Protein AF-A0A0I9SMN4-F1 (afdb_monomer_lite)

Radius of gyration: 28.36 Å; chains: 1; bounding box: 70×62×71 Å

Sequence (296 aa):
MDKAYEAGKHDQWIRFSFYNGQMDLPLARHMIIAQHLFGGADDFEAALQKELILRHAAGAKLRLKLERPKVGRKAQHRQKIATILAVRANVDLEYLWDNAYQATRWLAEHDNAWLMGKLSTPKRLPEVVEEVSDLRDSAYAAILLSGAENLYRISKGQKRVNLNNLQKLLPVRLPRCPKLRKRRFPLASQQAELLMESVWHFRLRRLIFALANMKRLNLPMNTGSLGMVSSVPNTVFQALVSFFEWDLEDFARNGVDAETLLKSTGLPRNWQGPPGFNQVLGGTAYYRNKSVAEST

Secondary structure (DSSP, 8-state):
--HHHHTT-TTTTTPPEEETTEEE--HHHHHHHHHHHHSSHHHHHHHHHHHHHHHHHHHTTS----------HHHHHHHHHHHHHHH-S---HHHHHHHHHHHHHHHHHH-HHHHHHHHSSPP--------PPPTTHHHHHHHHHHHHHHHHS--TT-----HHHHTTTSSSPPPSSHHHHHHH-HHHHHHHHHTPPPHHHHHHHHHHHHHHHHTTTT--SSHHHHHHHH---HHHHHHHHHHTT--HHHHHHH---HHHHHHHT---TT---STT-----SS-------------

pLDDT: mean 77.64, std 18.03, range [29.84, 97.0]

Foldseek 3Di:
DDPCVVVVVPVCQPDFDADP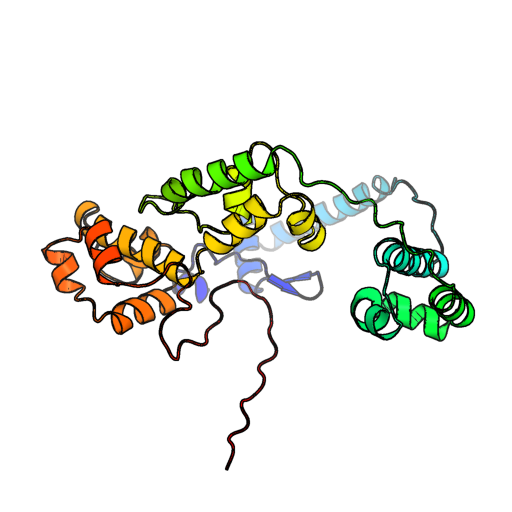NDTDDPPVVVVVVLCVVQVDDVSSVVVVVVVVVVCVVVVVVPPPPPDDDCPDPLNVLVVVVVVVVVVDVDDDLVNCCVPVVVSSVVCVVPPVVVVVVSRPPDDDDPPPPLLDADPCLVVLLVLLVVVLVVLLDLDQPRDFLALVVSQVSDPHGADPDLVNRCRRRVNNSVSSVQSGFEPLLSLVSLLLSLLQCCLVVVHDLDLVSSCVRSVRDSVSVVQVCVQVVDDSVCSNVPNDDSVVVSVVVVDDRHDHGDPPPPDPPDDPPDDDDPPDPPDD

Structure (mmCIF, N/CA/C/O backbone):
data_AF-A0A0I9SMN4-F1
#
_entry.id   AF-A0A0I9SMN4-F1
#
loop_
_atom_site.group_PDB
_atom_site.id
_atom_site.type_symbol
_atom_site.label_atom_id
_atom_site.label_alt_id
_atom_site.label_comp_id
_atom_site.label_asym_id
_atom_site.label_entity_id
_atom_site.label_seq_id
_atom_site.pdbx_PDB_ins_code
_atom_site.Cartn_x
_atom_site.Cartn_y
_atom_site.Cartn_z
_atom_site.occupancy
_atom_site.B_iso_or_equiv
_atom_site.auth_seq_id
_atom_site.auth_comp_id
_atom_site.auth_asym_id
_atom_site.auth_atom_id
_atom_site.pdbx_PDB_model_num
ATOM 1 N N . MET A 1 1 ? 4.269 33.904 21.402 1.00 53.88 1 MET A N 1
ATOM 2 C CA . MET A 1 1 ? 5.101 32.726 21.082 1.00 53.88 1 MET A CA 1
ATOM 3 C C . MET A 1 1 ? 4.649 32.164 19.723 1.00 53.88 1 MET A C 1
ATOM 5 O O . MET A 1 1 ? 3.658 32.650 19.185 1.00 53.88 1 MET A O 1
ATOM 9 N N . ASP A 1 2 ? 5.405 31.263 19.076 1.00 61.78 2 ASP A N 1
ATOM 10 C CA . ASP A 1 2 ? 5.022 30.715 17.756 1.00 61.78 2 ASP A CA 1
ATOM 11 C C . ASP A 1 2 ? 3.808 29.779 17.898 1.00 61.78 2 ASP A C 1
ATOM 13 O O . ASP A 1 2 ? 3.864 28.778 18.610 1.00 61.78 2 ASP A O 1
ATOM 17 N N . LYS A 1 3 ? 2.716 30.089 17.187 1.00 62.66 3 LYS A N 1
ATOM 18 C CA . LYS A 1 3 ? 1.429 29.373 17.291 1.00 62.66 3 LYS A CA 1
ATOM 19 C C . LYS A 1 3 ? 1.513 27.879 16.952 1.00 62.66 3 LYS A C 1
ATOM 21 O O . LYS A 1 3 ? 0.660 27.109 17.382 1.00 62.66 3 LYS A O 1
ATOM 26 N N . ALA A 1 4 ? 2.493 27.448 16.152 1.00 60.50 4 ALA A N 1
ATOM 27 C CA . ALA A 1 4 ? 2.661 26.029 15.832 1.00 60.50 4 ALA A CA 1
ATOM 28 C C . ALA A 1 4 ? 3.399 25.277 16.947 1.00 60.50 4 ALA A C 1
ATOM 30 O O . ALA A 1 4 ? 3.105 24.103 17.168 1.00 60.50 4 ALA A O 1
ATOM 31 N N . TYR A 1 5 ? 4.302 25.960 17.656 1.00 60.62 5 TYR A N 1
ATOM 32 C CA . TYR A 1 5 ? 4.921 25.443 18.874 1.00 60.62 5 TYR A CA 1
ATOM 33 C C . TYR A 1 5 ? 3.892 25.313 20.003 1.00 60.62 5 TYR A C 1
ATOM 35 O O . TYR A 1 5 ? 3.757 24.244 20.586 1.00 60.62 5 TYR A O 1
ATOM 43 N N . GLU A 1 6 ? 3.080 26.351 20.233 1.00 64.25 6 GLU A N 1
ATOM 44 C CA . GLU A 1 6 ? 1.984 26.327 21.220 1.00 64.25 6 GLU A CA 1
ATOM 45 C C . GLU A 1 6 ? 0.964 25.206 20.944 1.00 64.25 6 GLU A C 1
ATOM 47 O O . GLU A 1 6 ? 0.399 24.630 21.869 1.00 64.25 6 GLU A O 1
ATOM 52 N N . ALA A 1 7 ? 0.763 24.844 19.673 1.00 68.31 7 ALA A N 1
ATOM 53 C CA . ALA A 1 7 ? -0.128 23.761 19.255 1.00 68.31 7 ALA A CA 1
ATOM 54 C C . ALA A 1 7 ? 0.507 22.351 19.309 1.00 68.31 7 ALA A C 1
ATOM 56 O O . ALA A 1 7 ? -0.054 21.414 18.737 1.00 68.31 7 ALA A O 1
ATOM 57 N N . GLY A 1 8 ? 1.684 22.186 19.927 1.00 55.88 8 GLY A N 1
ATOM 58 C CA . GLY A 1 8 ? 2.327 20.884 20.144 1.00 55.88 8 GLY A CA 1
ATOM 59 C C . GLY A 1 8 ? 2.941 20.236 18.896 1.00 55.88 8 GLY A C 1
ATOM 60 O O . GLY A 1 8 ? 3.286 19.055 18.920 1.00 55.88 8 GLY A O 1
ATOM 61 N N . LYS A 1 9 ? 3.092 20.976 17.787 1.00 62.50 9 LYS A N 1
ATOM 62 C CA . LYS A 1 9 ? 3.627 20.463 16.506 1.00 62.50 9 LYS A CA 1
ATOM 63 C C . LYS A 1 9 ? 5.155 20.522 16.457 1.00 62.50 9 LYS A C 1
ATOM 65 O O . LYS A 1 9 ? 5.734 21.065 15.514 1.00 62.50 9 LYS A O 1
ATOM 70 N N . HIS A 1 10 ? 5.813 19.990 17.483 1.00 62.62 10 HIS A N 1
ATOM 71 C CA . HIS A 1 10 ? 7.261 20.121 17.679 1.00 62.62 10 HIS A CA 1
ATOM 72 C C . HIS A 1 10 ? 8.086 19.444 16.566 1.00 62.62 10 HIS A C 1
ATOM 74 O O . HIS A 1 10 ? 9.140 19.942 16.183 1.00 62.62 10 HIS A O 1
ATOM 80 N N . ASP A 1 11 ? 7.574 18.360 15.981 1.00 55.03 11 ASP A N 1
ATOM 81 C CA . ASP A 1 11 ? 8.198 17.580 14.902 1.00 55.03 11 ASP A CA 1
ATOM 82 C C . ASP A 1 11 ? 8.095 18.241 13.511 1.00 55.03 11 ASP A C 1
ATOM 84 O O . ASP A 1 11 ? 8.803 17.865 12.576 1.00 55.03 11 ASP A O 1
ATOM 88 N N . GLN A 1 12 ? 7.209 19.229 13.352 1.00 56.56 12 GLN A N 1
ATOM 89 C CA . GLN A 1 12 ? 6.973 19.950 12.091 1.00 56.56 12 GLN A CA 1
ATOM 90 C C . GLN A 1 12 ? 7.257 21.447 12.196 1.00 56.56 12 GLN A C 1
ATOM 92 O O . GLN A 1 12 ? 6.995 22.203 11.256 1.00 56.56 12 GLN A O 1
ATOM 97 N N . TRP A 1 13 ? 7.772 21.879 13.342 1.00 59.03 13 TRP A N 1
ATOM 98 C CA . TRP A 1 13 ? 7.960 23.283 13.659 1.00 59.03 13 TRP A CA 1
ATOM 99 C C . TRP A 1 13 ? 9.003 23.946 12.747 1.00 59.03 13 TRP A C 1
ATOM 101 O O . TRP A 1 13 ? 8.767 25.033 12.216 1.00 59.03 13 TRP A O 1
ATOM 111 N N . ILE A 1 14 ? 10.089 23.231 12.441 1.00 60.84 14 ILE A N 1
ATOM 112 C CA . ILE A 1 14 ? 11.137 23.646 11.497 1.00 60.84 14 ILE A CA 1
ATOM 113 C C . ILE A 1 14 ? 10.919 22.925 10.159 1.00 60.84 14 ILE A C 1
ATOM 115 O O . ILE A 1 14 ? 11.698 22.070 9.745 1.00 60.84 14 ILE A O 1
ATOM 119 N N . ARG A 1 15 ? 9.801 23.201 9.483 1.00 60.28 15 ARG A N 1
ATOM 120 C CA . ARG A 1 15 ? 9.619 22.768 8.089 1.00 60.28 15 ARG A CA 1
ATOM 121 C C . ARG A 1 15 ? 10.007 23.886 7.138 1.00 60.28 15 ARG A C 1
ATOM 123 O O . ARG A 1 15 ? 9.459 24.980 7.214 1.00 60.28 15 ARG A O 1
ATOM 130 N N . PHE A 1 16 ? 10.902 23.562 6.215 1.00 58.97 16 PHE A N 1
ATOM 131 C CA . PHE A 1 16 ? 11.235 24.399 5.073 1.00 58.97 16 PHE A CA 1
ATOM 132 C C . PHE A 1 16 ? 10.206 24.155 3.970 1.00 58.97 16 PHE A C 1
ATOM 134 O O . PHE A 1 16 ? 10.049 23.027 3.495 1.00 58.97 16 PHE A O 1
ATOM 141 N N . SER A 1 17 ? 9.476 25.196 3.588 1.00 59.84 17 SER A N 1
ATOM 142 C CA . SER A 1 17 ? 8.684 25.179 2.361 1.00 59.84 17 SER A CA 1
ATOM 143 C C . SER A 1 17 ? 9.537 25.687 1.201 1.00 59.84 17 SER A C 1
ATOM 145 O O . SER A 1 17 ? 10.519 26.389 1.407 1.00 59.84 17 SER A O 1
ATOM 147 N N . PHE A 1 18 ? 9.218 25.285 -0.026 1.00 55.34 18 PHE A N 1
ATOM 148 C CA . PHE A 1 18 ? 9.905 25.776 -1.219 1.00 55.34 18 PHE A CA 1
ATOM 149 C C . PHE A 1 18 ? 8.881 26.445 -2.126 1.00 55.34 18 PHE A C 1
ATOM 151 O O . PHE A 1 18 ? 7.937 25.792 -2.572 1.00 55.34 18 PHE A O 1
ATOM 158 N N . TYR A 1 19 ? 9.081 27.730 -2.411 1.00 52.03 19 TYR A N 1
ATOM 159 C CA . TYR A 1 19 ? 8.257 28.510 -3.328 1.00 52.03 19 TYR A CA 1
ATOM 160 C C . TYR A 1 19 ? 9.150 29.138 -4.401 1.00 52.03 19 TYR A C 1
ATOM 162 O O . TYR A 1 19 ? 10.165 29.752 -4.088 1.00 52.03 19 TYR A O 1
ATOM 170 N N . ASN A 1 20 ? 8.827 28.929 -5.683 1.00 49.66 20 ASN A N 1
ATOM 171 C CA . ASN A 1 20 ? 9.625 29.403 -6.827 1.00 49.66 20 ASN A CA 1
ATOM 172 C C . ASN A 1 20 ? 11.137 29.096 -6.742 1.00 49.66 20 ASN A C 1
ATOM 174 O O . ASN A 1 20 ? 11.974 29.874 -7.191 1.00 49.66 20 ASN A O 1
ATOM 178 N N . GLY A 1 21 ? 11.500 27.944 -6.170 1.00 56.03 21 GLY A N 1
ATOM 179 C CA . GLY A 1 21 ? 12.899 27.529 -6.017 1.00 56.03 21 GLY A CA 1
ATOM 180 C C . GLY A 1 21 ? 13.655 28.232 -4.884 1.00 56.03 21 GLY A C 1
ATOM 181 O O . GLY A 1 21 ? 14.835 27.946 -4.694 1.00 56.03 21 GLY A O 1
ATOM 182 N N . GLN A 1 22 ? 12.992 29.097 -4.115 1.00 47.06 22 GLN A N 1
ATOM 183 C CA . GLN A 1 22 ? 13.517 29.662 -2.879 1.00 47.06 22 GLN A CA 1
ATOM 184 C C . GLN A 1 22 ? 12.934 28.934 -1.670 1.00 47.06 22 GLN A C 1
ATOM 186 O O . GLN A 1 22 ? 11.778 28.508 -1.665 1.00 47.06 22 GLN A O 1
ATOM 191 N N . MET A 1 23 ? 13.782 28.746 -0.664 1.00 57.88 23 MET A N 1
ATOM 192 C CA . MET A 1 23 ? 13.405 28.155 0.610 1.00 57.88 23 MET A CA 1
ATOM 193 C C . MET A 1 23 ? 12.661 29.220 1.419 1.00 57.88 23 MET A C 1
ATOM 195 O O . MET A 1 23 ? 13.247 30.235 1.780 1.00 57.88 23 MET A O 1
ATOM 199 N N . ASP A 1 24 ? 11.377 28.992 1.661 1.00 58.69 24 ASP A N 1
ATOM 200 C CA . ASP A 1 24 ? 10.507 29.858 2.444 1.00 58.69 24 ASP A CA 1
ATOM 201 C C . ASP A 1 24 ? 10.280 29.239 3.830 1.00 58.69 24 ASP A C 1
ATOM 203 O O . ASP A 1 24 ? 9.884 28.072 3.966 1.00 58.69 24 ASP A O 1
ATOM 207 N N . LEU A 1 25 ? 10.565 30.018 4.868 1.00 66.69 25 LEU A N 1
ATOM 208 C CA . LEU A 1 25 ? 10.300 29.697 6.265 1.00 66.69 25 LEU A CA 1
ATOM 209 C C . LEU A 1 25 ? 9.746 30.978 6.918 1.00 66.69 25 LEU A C 1
ATOM 211 O O . LEU A 1 25 ? 10.280 32.063 6.675 1.00 66.69 25 LEU A O 1
ATOM 215 N N . PRO A 1 26 ? 8.703 30.895 7.768 1.00 69.75 26 PRO A N 1
ATOM 216 C CA . PRO A 1 26 ? 8.154 32.074 8.429 1.00 69.75 26 PRO A CA 1
ATOM 217 C C . PRO A 1 26 ? 9.243 32.880 9.152 1.00 69.75 26 PRO A C 1
ATOM 219 O O . PRO A 1 26 ? 10.026 32.315 9.917 1.00 69.75 26 PRO A O 1
ATOM 222 N N . LEU A 1 27 ? 9.286 34.199 8.928 1.00 67.62 27 LEU A N 1
ATOM 223 C CA . LEU A 1 27 ? 10.338 35.102 9.425 1.00 67.62 27 LEU A CA 1
ATOM 224 C C . LEU A 1 27 ? 10.608 34.951 10.932 1.00 67.62 27 LEU A C 1
ATOM 226 O O . LEU A 1 27 ? 11.757 34.902 11.357 1.00 67.62 27 LEU A O 1
ATOM 230 N N . ALA A 1 28 ? 9.556 34.778 11.735 1.00 65.88 28 ALA A N 1
ATOM 231 C CA . ALA A 1 28 ? 9.680 34.577 13.178 1.00 65.88 28 ALA A CA 1
ATOM 232 C C . ALA A 1 28 ? 10.549 33.357 13.548 1.00 65.88 28 ALA A C 1
ATOM 234 O O . ALA A 1 28 ? 11.280 33.391 14.533 1.00 65.88 28 ALA A O 1
ATOM 235 N N . ARG A 1 29 ? 10.523 32.289 12.743 1.00 72.44 29 ARG A N 1
ATOM 236 C CA . ARG A 1 29 ? 11.322 31.076 12.977 1.00 72.44 29 ARG A CA 1
ATOM 237 C C . ARG A 1 29 ? 12.771 31.256 12.546 1.00 72.44 29 ARG A C 1
ATOM 239 O O . ARG A 1 29 ? 13.654 30.759 13.237 1.00 72.44 29 ARG A O 1
ATOM 246 N N . HIS A 1 30 ? 13.017 32.010 11.470 1.00 70.88 30 HIS A N 1
ATOM 247 C CA . HIS A 1 30 ? 14.371 32.441 11.113 1.00 70.88 30 HIS A CA 1
ATOM 248 C C . HIS A 1 30 ? 15.010 33.221 12.260 1.00 70.88 30 HIS A C 1
ATOM 250 O O . HIS A 1 30 ? 16.141 32.931 12.630 1.00 70.88 30 HIS A O 1
ATOM 256 N N . MET A 1 31 ? 14.265 34.152 12.861 1.00 72.62 31 MET A N 1
ATOM 257 C CA . MET A 1 31 ? 14.766 34.955 13.974 1.00 72.62 31 MET A CA 1
ATOM 258 C C . MET A 1 31 ? 15.044 34.124 15.229 1.00 72.62 31 MET A C 1
ATOM 260 O O . MET A 1 31 ? 16.077 34.321 15.856 1.00 72.62 31 MET A O 1
ATOM 264 N N . ILE A 1 32 ? 14.183 33.162 15.577 1.00 73.00 32 ILE A N 1
ATOM 265 C CA . ILE A 1 32 ? 14.411 32.278 16.735 1.00 73.00 32 ILE A CA 1
ATOM 266 C C . ILE A 1 32 ? 15.651 31.398 16.526 1.00 73.00 32 ILE A C 1
ATOM 268 O O . ILE A 1 32 ? 16.464 31.258 17.436 1.00 73.00 32 ILE A O 1
ATOM 272 N N . ILE A 1 33 ? 15.817 30.820 15.333 1.00 74.50 33 ILE A N 1
ATOM 273 C CA . ILE A 1 33 ? 16.984 29.987 15.012 1.00 74.50 33 ILE A CA 1
ATOM 274 C C . ILE A 1 33 ? 18.256 30.837 14.979 1.00 74.50 33 ILE A C 1
ATOM 276 O O . ILE A 1 33 ? 19.267 30.422 15.537 1.00 74.50 33 ILE A O 1
ATOM 280 N N . ALA A 1 34 ? 18.212 32.028 14.378 1.00 73.38 34 ALA A N 1
ATOM 281 C CA . ALA A 1 34 ? 19.347 32.945 14.362 1.00 73.38 34 ALA A CA 1
ATOM 282 C C . ALA A 1 34 ? 19.743 33.364 15.788 1.00 73.38 34 ALA A C 1
ATOM 284 O O . ALA A 1 34 ? 20.906 33.255 16.158 1.00 73.38 34 ALA A O 1
ATOM 285 N N . GLN A 1 35 ? 18.771 33.725 16.628 1.00 77.81 35 GLN A N 1
ATOM 286 C CA . GLN A 1 35 ? 19.016 34.047 18.033 1.00 77.81 35 GLN A CA 1
ATOM 287 C C . GLN A 1 35 ? 19.602 32.856 18.806 1.00 77.81 35 GLN A C 1
ATOM 289 O O . GLN A 1 35 ? 20.479 33.039 19.643 1.00 77.81 35 GLN A O 1
ATOM 294 N N . HIS A 1 36 ? 19.145 31.632 18.532 1.00 79.31 36 HIS A N 1
ATOM 295 C CA . HIS A 1 36 ? 19.662 30.432 19.189 1.00 79.31 36 HIS A CA 1
ATOM 296 C C . HIS A 1 36 ? 21.091 30.082 18.754 1.00 79.31 36 HIS A C 1
ATOM 298 O O . HIS A 1 36 ? 21.909 29.707 19.587 1.00 79.31 36 HIS A O 1
ATOM 304 N N . LEU A 1 37 ? 21.386 30.183 17.457 1.00 76.38 37 LEU A N 1
ATOM 305 C CA . LEU A 1 37 ? 22.681 29.794 16.897 1.00 76.38 37 LEU A CA 1
ATOM 306 C C . LEU A 1 37 ? 23.770 30.842 17.127 1.00 76.38 37 LEU A C 1
ATOM 308 O O . LEU A 1 37 ? 24.933 30.477 17.270 1.00 76.38 37 LEU A O 1
ATOM 312 N N . PHE A 1 38 ? 23.401 32.121 17.136 1.00 80.75 38 PHE A N 1
ATOM 313 C CA . PHE A 1 38 ? 24.358 33.225 17.154 1.00 80.75 38 PHE A CA 1
ATOM 314 C C . PHE A 1 38 ? 24.255 34.090 18.409 1.00 80.75 38 PHE A C 1
ATOM 316 O O . PHE A 1 38 ? 25.116 34.925 18.623 1.00 80.75 38 PHE A O 1
ATOM 323 N N . GLY A 1 39 ? 23.244 33.901 19.263 1.00 77.25 39 GLY A N 1
ATOM 324 C CA . GLY A 1 39 ? 23.126 34.596 20.551 1.00 77.25 39 GLY A CA 1
ATOM 325 C C . GLY A 1 39 ? 22.724 36.075 20.464 1.00 77.25 39 GLY A C 1
ATOM 326 O O . GLY A 1 39 ? 22.181 36.607 21.432 1.00 77.25 39 GLY A O 1
ATOM 327 N N . GLY A 1 40 ? 22.904 36.721 19.311 1.00 80.50 40 GLY A N 1
ATOM 328 C CA . GLY A 1 40 ? 22.523 38.109 19.067 1.00 80.50 40 GLY A CA 1
ATOM 329 C C . GLY A 1 40 ? 22.597 38.498 17.589 1.00 80.50 40 GLY A C 1
ATOM 330 O O . GLY A 1 40 ? 23.124 37.759 16.753 1.00 80.50 40 GLY A O 1
ATOM 331 N N . ALA A 1 41 ? 22.038 39.665 17.260 1.00 75.19 41 ALA A N 1
ATOM 332 C CA . ALA A 1 41 ? 21.994 40.174 15.888 1.00 75.19 41 ALA A CA 1
ATOM 333 C C . ALA A 1 41 ? 23.391 40.523 15.346 1.00 75.19 41 ALA A C 1
ATOM 335 O O . ALA A 1 41 ? 23.699 40.179 14.206 1.00 75.19 41 ALA A O 1
ATOM 336 N N . ASP A 1 42 ? 24.244 41.125 16.179 1.00 79.81 42 ASP A N 1
ATOM 337 C CA . ASP A 1 42 ? 25.596 41.546 15.791 1.00 79.81 42 ASP A CA 1
ATOM 338 C C . ASP A 1 42 ? 26.485 40.340 15.439 1.00 79.81 42 ASP A C 1
ATOM 340 O O . ASP A 1 42 ? 27.180 40.330 14.420 1.00 79.81 42 ASP A O 1
ATOM 344 N N . ASP A 1 43 ? 26.400 39.271 16.235 1.00 79.38 43 ASP A N 1
ATOM 345 C CA . ASP A 1 43 ? 27.133 38.022 16.010 1.00 79.38 43 ASP A CA 1
ATOM 346 C C . ASP A 1 43 ? 26.640 37.276 14.760 1.00 79.38 43 ASP A C 1
ATOM 348 O O . ASP A 1 43 ? 27.434 36.686 14.017 1.00 79.38 43 ASP A O 1
ATOM 352 N N . PHE A 1 44 ? 25.334 37.339 14.481 1.00 77.38 44 PHE A N 1
ATOM 353 C CA . PHE A 1 44 ? 24.757 36.810 13.247 1.00 77.38 44 PHE A CA 1
ATOM 354 C C . PHE A 1 44 ? 25.247 37.581 12.015 1.00 77.38 44 PHE A C 1
ATOM 356 O O . PHE A 1 44 ? 25.650 36.967 11.025 1.00 77.38 44 PHE A O 1
ATOM 363 N N . GLU A 1 45 ? 25.260 38.915 12.069 1.00 78.50 45 GLU A N 1
ATOM 364 C CA . GLU A 1 45 ? 25.745 39.751 10.969 1.00 78.50 45 GLU A CA 1
ATOM 365 C C . GLU A 1 45 ? 27.242 39.525 10.712 1.00 78.50 45 GLU A C 1
ATOM 367 O O . GLU A 1 45 ? 27.656 39.322 9.566 1.00 78.50 45 GLU A O 1
ATOM 372 N N . ALA A 1 46 ? 28.051 39.431 11.770 1.00 76.38 46 ALA A N 1
ATOM 373 C CA . ALA A 1 46 ? 29.469 39.101 11.662 1.00 76.38 46 ALA A CA 1
ATOM 374 C C . ALA A 1 46 ? 29.706 37.720 11.016 1.00 76.38 46 ALA A C 1
ATOM 376 O O . ALA A 1 46 ? 30.624 37.556 10.202 1.00 76.38 46 ALA A O 1
ATOM 377 N N . ALA A 1 47 ? 28.881 36.718 11.340 1.00 76.75 47 ALA A N 1
ATOM 378 C CA . ALA A 1 47 ? 28.943 35.394 10.722 1.00 76.75 47 ALA A CA 1
ATOM 379 C C . ALA A 1 47 ? 28.516 35.417 9.243 1.00 76.75 47 ALA A C 1
ATOM 381 O O . ALA A 1 47 ? 29.176 34.798 8.402 1.00 76.75 47 ALA A O 1
ATOM 382 N N . LEU A 1 48 ? 27.472 36.179 8.903 1.00 73.75 48 LEU A N 1
ATOM 383 C CA . LEU A 1 48 ? 26.986 36.326 7.530 1.00 73.75 48 LEU A CA 1
ATOM 384 C C . LEU A 1 48 ? 28.035 36.986 6.625 1.00 73.75 48 LEU A C 1
ATOM 386 O O . LEU A 1 48 ? 28.271 36.521 5.508 1.00 73.75 48 LEU A O 1
ATOM 390 N N . GLN A 1 49 ? 28.715 38.022 7.121 1.00 76.38 49 GLN A N 1
ATOM 391 C CA . GLN A 1 49 ? 29.808 38.684 6.404 1.00 76.38 49 GLN A CA 1
ATOM 392 C C . GLN A 1 49 ? 30.983 37.725 6.153 1.00 76.38 49 GLN A C 1
ATOM 394 O O . GLN A 1 49 ? 31.504 37.656 5.037 1.00 76.38 49 GLN A O 1
ATOM 399 N N . LYS A 1 50 ? 31.359 36.905 7.146 1.00 75.31 50 LYS A N 1
ATOM 400 C CA . LYS A 1 50 ? 32.390 35.862 6.976 1.00 75.31 50 LYS A CA 1
ATOM 401 C C . LYS A 1 50 ? 31.996 34.824 5.922 1.00 75.31 50 LYS A C 1
ATOM 403 O O . LYS A 1 50 ? 32.830 34.445 5.099 1.00 75.31 50 LYS A O 1
ATOM 408 N N . GLU A 1 51 ? 30.739 34.381 5.899 1.00 71.19 51 GLU A N 1
ATOM 409 C CA . GLU A 1 51 ? 30.270 33.410 4.905 1.00 71.19 51 GLU A CA 1
ATOM 410 C C . GLU A 1 51 ? 30.188 34.012 3.494 1.00 71.19 51 GLU A C 1
ATOM 412 O O . GLU A 1 51 ? 30.556 33.348 2.522 1.00 71.19 51 GLU A O 1
ATOM 417 N N . LEU A 1 52 ? 29.782 35.278 3.357 1.00 69.69 52 LEU A N 1
ATOM 418 C CA . LEU A 1 52 ? 29.815 35.993 2.080 1.00 69.69 52 LEU A CA 1
ATOM 419 C C . LEU A 1 52 ? 31.237 36.045 1.516 1.00 69.69 52 LEU A C 1
ATOM 421 O O . LEU A 1 52 ? 31.430 35.729 0.341 1.00 69.69 52 LEU A O 1
ATOM 425 N N . ILE A 1 53 ? 32.237 36.354 2.342 1.00 70.25 53 ILE A N 1
ATOM 426 C CA . ILE A 1 53 ? 33.651 36.359 1.936 1.00 70.25 53 ILE A CA 1
ATOM 427 C C . ILE A 1 53 ? 34.094 34.956 1.483 1.00 70.25 53 ILE A C 1
ATOM 429 O O . ILE A 1 53 ? 34.686 34.804 0.411 1.00 70.25 53 ILE A O 1
ATOM 433 N N . LEU A 1 54 ? 33.742 33.908 2.238 1.00 61.06 54 LEU A N 1
ATOM 434 C CA . LEU A 1 54 ? 34.067 32.517 1.895 1.00 61.06 54 LEU A CA 1
ATOM 435 C C . LEU A 1 54 ? 33.374 32.040 0.609 1.00 61.06 54 LEU A C 1
ATOM 437 O O . LEU A 1 54 ? 33.987 31.335 -0.193 1.00 61.06 54 LEU A O 1
ATOM 441 N N . ARG A 1 55 ? 32.124 32.448 0.359 1.00 54.56 55 ARG A N 1
ATOM 442 C CA . ARG A 1 55 ? 31.393 32.126 -0.879 1.00 54.56 55 ARG A CA 1
ATOM 443 C C . ARG A 1 55 ? 31.984 32.827 -2.097 1.00 54.56 55 ARG A C 1
ATOM 445 O O . ARG A 1 55 ? 32.083 32.202 -3.153 1.00 54.56 55 ARG A O 1
ATOM 452 N N . HIS A 1 56 ? 32.422 34.079 -1.960 1.00 57.09 56 HIS A N 1
ATOM 453 C CA . HIS A 1 56 ? 33.128 34.785 -3.032 1.00 57.09 56 HIS A CA 1
ATOM 454 C C . HIS A 1 56 ? 34.489 34.133 -3.333 1.00 57.09 56 HIS A C 1
ATOM 456 O O . HIS A 1 56 ? 34.826 33.941 -4.502 1.00 57.09 56 HIS A O 1
ATOM 462 N N . ALA A 1 57 ? 35.219 33.679 -2.308 1.00 55.84 57 ALA A N 1
ATOM 463 C CA . ALA A 1 57 ? 36.472 32.939 -2.477 1.00 55.84 57 ALA A CA 1
ATOM 464 C C . ALA A 1 57 ? 36.273 31.532 -3.088 1.00 55.84 57 ALA A C 1
ATOM 466 O O . ALA A 1 57 ? 37.052 31.100 -3.940 1.00 55.84 57 ALA A O 1
ATOM 467 N N . ALA A 1 58 ? 35.206 30.819 -2.711 1.00 51.44 58 ALA A N 1
ATOM 468 C CA . ALA A 1 58 ? 34.866 29.497 -3.248 1.00 51.44 58 ALA A CA 1
ATOM 469 C C . ALA A 1 58 ? 34.288 29.554 -4.677 1.00 51.44 58 ALA A C 1
ATOM 471 O O . ALA A 1 58 ? 34.497 28.633 -5.473 1.00 51.44 58 ALA A O 1
ATOM 472 N N . GLY A 1 59 ? 33.619 30.654 -5.042 1.00 43.03 59 GLY A N 1
ATOM 473 C CA . GLY A 1 59 ? 33.095 30.900 -6.388 1.00 43.03 59 GLY A CA 1
ATOM 474 C C . GLY A 1 59 ? 34.173 30.945 -7.479 1.00 43.03 59 GLY A C 1
ATOM 475 O O . GLY A 1 59 ? 33.886 30.610 -8.630 1.00 43.03 59 GLY A O 1
ATOM 476 N N . ALA A 1 60 ? 35.420 31.266 -7.118 1.00 48.12 60 ALA A N 1
ATOM 477 C CA . ALA A 1 60 ? 36.560 31.265 -8.033 1.00 48.12 60 ALA A CA 1
ATOM 478 C C . ALA A 1 60 ? 37.098 29.854 -8.352 1.00 48.12 60 ALA A C 1
ATOM 480 O O . ALA A 1 60 ? 37.669 29.648 -9.420 1.00 48.12 60 ALA A O 1
ATOM 481 N N . LYS A 1 61 ? 36.890 28.858 -7.475 1.00 44.66 61 LYS A N 1
ATOM 482 C CA . LYS A 1 61 ? 37.449 27.497 -7.636 1.00 44.66 61 LYS A CA 1
ATOM 483 C C . LYS A 1 61 ? 36.449 26.429 -8.092 1.00 44.66 61 LYS A C 1
ATOM 485 O O . LYS A 1 61 ? 36.866 25.327 -8.432 1.00 44.66 61 LYS A O 1
ATOM 490 N N . LEU A 1 62 ? 35.152 26.738 -8.187 1.00 41.25 62 LEU A N 1
ATOM 491 C CA . LEU A 1 62 ? 34.105 25.759 -8.542 1.00 41.25 62 LEU A CA 1
ATOM 492 C C . LEU A 1 62 ? 33.494 25.937 -9.947 1.00 41.25 62 LEU A C 1
ATOM 494 O O . LEU A 1 62 ? 32.380 25.484 -10.216 1.00 41.25 62 LEU A O 1
ATOM 498 N N . ARG A 1 63 ? 34.230 26.569 -10.872 1.00 38.78 63 ARG A N 1
ATOM 499 C CA . ARG A 1 63 ? 33.852 26.694 -12.295 1.00 38.78 63 ARG A CA 1
ATOM 500 C C . ARG A 1 63 ? 34.593 25.755 -13.253 1.00 38.78 63 ARG A C 1
ATOM 502 O O . ARG A 1 63 ? 34.531 25.965 -14.456 1.00 38.78 63 ARG A O 1
ATOM 509 N N . LEU A 1 64 ? 35.156 24.647 -12.776 1.00 40.69 64 LEU A N 1
ATOM 510 C CA . LEU A 1 64 ? 35.427 23.496 -13.650 1.00 40.69 64 LEU A CA 1
ATOM 511 C C . LEU A 1 64 ? 34.156 22.643 -13.783 1.00 40.69 64 LEU A C 1
ATOM 513 O O . LEU A 1 64 ? 34.087 21.490 -13.366 1.00 40.69 64 LEU A O 1
ATOM 517 N N . LYS A 1 65 ? 33.105 23.237 -14.362 1.00 40.91 65 LYS A N 1
ATOM 518 C CA . LYS A 1 65 ? 32.039 22.446 -14.977 1.00 40.91 65 LYS A CA 1
ATOM 519 C C . LYS A 1 65 ? 32.649 21.828 -16.225 1.00 40.91 65 LYS A C 1
ATOM 521 O O . LYS A 1 65 ? 33.007 22.555 -17.142 1.00 40.91 65 LYS A O 1
ATOM 526 N N . LEU A 1 66 ? 32.727 20.501 -16.247 1.00 38.81 66 LEU A N 1
ATOM 527 C CA . LEU A 1 66 ? 32.892 19.713 -17.462 1.00 38.81 66 LEU A CA 1
ATOM 528 C C . LEU A 1 66 ? 31.922 20.267 -18.521 1.00 38.81 66 LEU A C 1
ATOM 530 O O . LEU A 1 66 ? 30.703 20.101 -18.395 1.00 38.81 66 LEU A O 1
ATOM 534 N N . GLU A 1 67 ? 32.445 20.997 -19.507 1.00 36.88 67 GLU A N 1
ATOM 535 C CA . GLU A 1 67 ? 31.655 21.509 -20.619 1.00 36.88 67 GLU A CA 1
ATOM 536 C C . GLU A 1 67 ? 31.114 20.311 -21.397 1.00 36.88 67 GLU A C 1
ATOM 538 O O . GLU A 1 67 ? 31.803 19.683 -22.196 1.00 36.88 67 GLU A O 1
ATOM 543 N N . ARG A 1 68 ? 29.847 19.963 -21.159 1.00 45.16 68 ARG A N 1
ATOM 544 C CA . ARG A 1 68 ? 29.103 19.194 -22.154 1.00 45.16 68 ARG A CA 1
ATOM 545 C C . ARG A 1 68 ? 28.948 20.100 -23.377 1.00 45.16 68 ARG A C 1
ATOM 547 O O . ARG A 1 68 ? 28.573 21.263 -23.189 1.00 45.16 68 ARG A O 1
ATOM 554 N N . PRO A 1 69 ? 29.196 19.602 -24.601 1.00 41.94 69 PRO A N 1
ATOM 555 C CA . PRO A 1 69 ? 2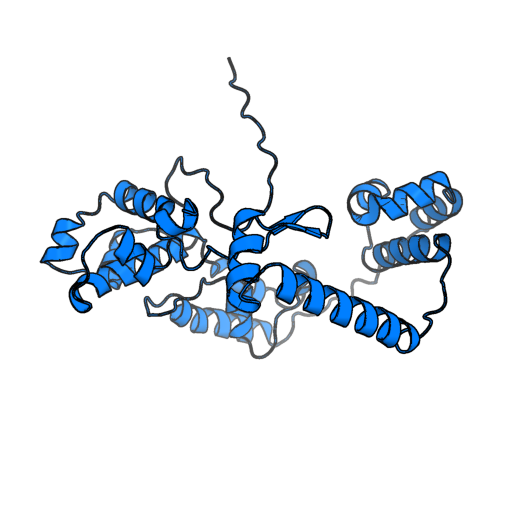9.059 20.409 -25.803 1.00 41.94 69 PRO A CA 1
ATOM 556 C C . PRO A 1 69 ? 27.664 21.034 -25.818 1.00 41.94 69 PRO A C 1
ATOM 558 O O . PRO A 1 69 ? 26.661 20.341 -25.617 1.00 41.94 69 PRO A O 1
ATOM 561 N N . LYS A 1 70 ? 27.594 22.359 -25.993 1.00 49.34 70 LYS A N 1
ATOM 562 C CA . LYS A 1 70 ? 26.334 23.102 -26.102 1.00 49.34 70 LYS A CA 1
ATOM 563 C C . LYS A 1 70 ? 25.641 22.690 -27.400 1.00 49.34 70 LYS A C 1
ATOM 565 O O . LYS A 1 70 ? 25.724 23.376 -28.411 1.00 49.34 70 LYS A O 1
ATOM 570 N N . VAL A 1 71 ? 24.949 21.555 -27.378 1.00 59.19 71 VAL A N 1
ATOM 571 C CA . VAL A 1 71 ? 24.020 21.168 -28.438 1.00 59.19 71 VAL A CA 1
ATOM 572 C C . VAL A 1 71 ? 22.982 22.287 -28.519 1.00 59.19 71 VAL A C 1
ATOM 574 O O . VAL A 1 71 ? 22.290 22.549 -27.532 1.00 59.19 71 VAL A O 1
ATOM 577 N N . GLY A 1 72 ? 22.919 22.999 -29.648 1.00 75.06 72 GLY A N 1
ATOM 578 C CA . GLY A 1 72 ? 22.006 24.131 -29.824 1.00 75.06 72 GLY A CA 1
ATOM 579 C C . GLY A 1 72 ? 20.555 23.737 -29.524 1.00 75.06 72 GLY A C 1
ATOM 580 O O . GLY A 1 72 ? 20.168 22.592 -29.766 1.00 75.06 72 GLY A O 1
ATOM 581 N N . ARG A 1 73 ? 19.737 24.671 -29.005 1.00 75.44 73 ARG A N 1
ATOM 582 C CA . ARG A 1 73 ? 18.333 24.411 -28.594 1.00 75.44 73 ARG A CA 1
ATOM 583 C C . ARG A 1 73 ? 17.546 23.605 -29.636 1.00 75.44 73 ARG A C 1
ATOM 585 O O . ARG A 1 73 ? 16.860 22.652 -29.280 1.00 75.44 73 ARG A O 1
ATOM 592 N N . LYS A 1 74 ? 17.732 23.911 -30.927 1.00 84.56 74 LYS A N 1
ATOM 593 C CA . LYS A 1 74 ? 17.147 23.173 -32.058 1.00 84.56 74 LYS A CA 1
ATOM 594 C C . LYS A 1 74 ? 17.457 21.671 -32.017 1.00 84.56 74 LYS A C 1
ATOM 596 O O . LYS A 1 74 ? 16.553 20.846 -32.109 1.00 84.56 74 LYS A O 1
ATOM 601 N N . ALA A 1 75 ? 18.723 21.306 -31.843 1.00 85.19 75 ALA A N 1
ATOM 602 C CA . ALA A 1 75 ? 19.154 19.912 -31.800 1.00 85.19 75 ALA A CA 1
ATOM 603 C C . ALA A 1 75 ? 18.675 19.194 -30.525 1.00 85.19 75 ALA A C 1
ATOM 605 O O . ALA A 1 75 ? 18.334 18.016 -30.591 1.00 85.19 75 ALA A O 1
ATOM 606 N N . GLN A 1 76 ? 18.532 19.903 -29.400 1.00 84.69 76 GLN A N 1
ATOM 607 C CA . GLN A 1 76 ? 17.928 19.336 -28.186 1.00 84.69 76 GLN A CA 1
ATOM 608 C C . GLN A 1 76 ? 16.443 18.997 -28.386 1.00 84.69 76 GLN A C 1
ATOM 610 O O . GLN A 1 76 ? 16.005 17.899 -28.036 1.00 84.69 76 GLN A O 1
ATOM 615 N N . HIS A 1 77 ? 15.668 19.907 -28.989 1.00 87.69 77 HIS A N 1
ATOM 616 C CA . HIS A 1 77 ? 14.254 19.663 -29.285 1.00 87.69 77 HIS A CA 1
ATOM 617 C C . HIS A 1 77 ? 14.077 18.533 -30.309 1.00 87.69 77 HIS A C 1
ATOM 619 O O . HIS A 1 77 ? 13.274 17.628 -30.076 1.00 87.69 77 HIS A O 1
ATOM 625 N N . ARG A 1 78 ? 14.891 18.512 -31.377 1.00 89.81 78 ARG A N 1
ATOM 626 C CA . ARG A 1 78 ? 14.907 17.415 -32.361 1.00 89.81 78 ARG A CA 1
ATOM 627 C C . ARG A 1 78 ? 15.236 16.070 -31.718 1.00 89.81 78 ARG A C 1
ATOM 629 O O . ARG A 1 78 ? 14.528 15.098 -31.964 1.00 89.81 78 ARG A O 1
ATOM 636 N N . GLN A 1 79 ? 16.253 16.012 -30.856 1.00 86.75 79 GLN A N 1
ATOM 637 C CA . GLN A 1 79 ? 16.640 14.780 -30.165 1.00 86.75 79 GLN A CA 1
ATOM 638 C C . GLN A 1 79 ? 15.502 14.246 -29.285 1.00 86.75 79 GLN A C 1
ATOM 640 O O . GLN A 1 79 ? 15.229 13.044 -29.276 1.00 86.75 79 GLN A O 1
ATOM 645 N N . LYS A 1 80 ? 14.804 15.138 -28.570 1.00 85.06 80 LYS A N 1
ATOM 646 C CA . LYS A 1 80 ? 13.679 14.770 -27.702 1.00 85.06 80 LYS A CA 1
ATOM 647 C C . LYS A 1 80 ? 12.530 14.143 -28.497 1.00 85.06 80 LYS A C 1
ATOM 649 O O . LYS A 1 80 ? 12.062 13.070 -28.122 1.00 85.06 80 LYS A O 1
ATOM 654 N N . ILE A 1 81 ? 12.123 14.757 -29.611 1.00 88.00 81 ILE A N 1
ATOM 655 C CA . ILE A 1 81 ? 11.079 14.204 -30.489 1.00 88.00 81 ILE A CA 1
ATOM 656 C C . ILE A 1 81 ? 11.547 12.906 -31.162 1.00 88.00 81 ILE A C 1
ATOM 658 O O . ILE A 1 81 ? 10.811 11.923 -31.155 1.00 88.00 81 ILE A O 1
ATOM 662 N N . ALA A 1 82 ? 12.787 12.846 -31.658 1.00 86.06 82 ALA A N 1
ATOM 663 C CA . ALA A 1 82 ? 13.346 11.639 -32.273 1.00 86.06 82 ALA A CA 1
ATOM 664 C C . ALA A 1 82 ? 13.359 10.444 -31.306 1.00 86.06 82 ALA A C 1
ATOM 666 O O . ALA A 1 82 ? 13.029 9.329 -31.698 1.00 86.06 82 ALA A O 1
ATOM 667 N N . THR A 1 83 ? 13.668 10.684 -30.030 1.00 82.75 83 THR A N 1
ATOM 668 C CA . THR A 1 83 ? 13.653 9.642 -28.993 1.00 82.75 83 THR A CA 1
ATOM 669 C C . THR A 1 83 ? 12.237 9.105 -28.768 1.00 82.75 83 THR A C 1
ATOM 671 O O . THR A 1 83 ? 12.041 7.898 -28.659 1.00 82.75 83 THR A O 1
ATOM 674 N N . ILE A 1 84 ? 11.228 9.981 -28.747 1.00 82.88 84 ILE A N 1
ATOM 675 C CA . ILE A 1 84 ? 9.823 9.577 -28.590 1.00 82.88 84 ILE A CA 1
ATOM 676 C C . ILE A 1 84 ? 9.356 8.753 -29.794 1.00 82.88 84 ILE A C 1
ATOM 678 O O . ILE A 1 84 ? 8.733 7.705 -29.615 1.00 82.88 84 ILE A O 1
ATOM 682 N N . LEU A 1 85 ? 9.702 9.192 -31.007 1.00 83.25 85 LEU A N 1
ATOM 683 C CA . LEU A 1 85 ? 9.365 8.491 -32.246 1.00 83.25 85 LEU A CA 1
ATOM 684 C C . LEU A 1 85 ? 10.069 7.130 -32.363 1.00 83.25 85 LEU A C 1
ATOM 686 O O . LEU A 1 85 ? 9.475 6.198 -32.898 1.00 83.25 85 LEU A O 1
ATOM 690 N N . ALA A 1 86 ? 11.290 6.994 -31.837 1.00 77.88 86 ALA A N 1
ATOM 691 C CA . ALA A 1 86 ? 12.035 5.733 -31.825 1.00 77.88 86 ALA A CA 1
ATOM 692 C C . ALA A 1 86 ? 11.459 4.706 -30.836 1.00 77.88 86 ALA A C 1
ATOM 694 O O . ALA A 1 86 ? 11.486 3.508 -31.096 1.00 77.88 86 ALA A O 1
ATOM 695 N N . VAL A 1 87 ? 10.918 5.162 -29.702 1.00 74.31 87 VAL A N 1
ATOM 696 C CA . VAL A 1 87 ? 10.357 4.278 -28.664 1.00 74.31 87 VAL A CA 1
ATOM 697 C C . VAL A 1 87 ? 8.916 3.858 -28.979 1.00 74.31 87 VAL A C 1
ATOM 699 O O . VAL A 1 87 ? 8.451 2.830 -28.482 1.00 74.31 87 VAL A O 1
ATOM 702 N N . ARG A 1 88 ? 8.173 4.639 -29.774 1.00 70.81 88 ARG A N 1
ATOM 703 C CA . ARG A 1 88 ? 6.743 4.405 -30.027 1.00 70.81 88 ARG A CA 1
ATOM 704 C C . ARG A 1 88 ? 6.399 4.382 -31.517 1.00 70.81 88 ARG A C 1
ATOM 706 O O . ARG A 1 88 ? 6.519 5.374 -32.237 1.00 70.81 88 ARG A O 1
ATOM 713 N N . ALA A 1 89 ? 5.838 3.254 -31.950 1.00 62.44 89 ALA A N 1
ATOM 714 C CA . ALA A 1 89 ? 5.435 3.032 -33.336 1.00 62.44 89 ALA A CA 1
ATOM 715 C C . ALA A 1 89 ? 4.216 3.870 -33.779 1.00 62.44 89 ALA A C 1
ATOM 717 O O . ALA A 1 89 ? 4.139 4.217 -34.945 1.00 62.44 89 ALA A O 1
ATOM 718 N N . ASN A 1 90 ? 3.347 4.349 -32.881 1.00 67.00 90 ASN A N 1
ATOM 719 C CA . ASN A 1 90 ? 2.156 5.136 -33.254 1.00 67.00 90 ASN A CA 1
ATOM 720 C C . ASN A 1 90 ? 2.138 6.447 -32.463 1.00 67.00 90 ASN A C 1
ATOM 722 O O . ASN A 1 90 ? 1.605 6.501 -31.360 1.00 67.00 90 ASN A O 1
ATOM 726 N N . VAL A 1 91 ? 2.825 7.461 -32.977 1.00 78.12 91 VAL A N 1
ATOM 727 C CA . VAL A 1 91 ? 2.895 8.794 -32.370 1.00 78.12 91 VAL A CA 1
ATOM 728 C C . VAL A 1 91 ? 2.428 9.763 -33.434 1.00 78.12 91 VAL A C 1
ATOM 730 O O . VAL A 1 91 ? 3.078 9.862 -34.474 1.00 78.12 91 VAL A O 1
ATOM 733 N N . ASP A 1 92 ? 1.310 10.420 -33.169 1.00 82.00 92 ASP A N 1
ATOM 734 C CA . ASP A 1 92 ? 0.761 11.510 -33.960 1.00 82.00 92 ASP A CA 1
ATOM 735 C C . ASP A 1 92 ? 1.158 12.865 -33.350 1.00 82.00 92 ASP A C 1
ATOM 737 O O . ASP A 1 92 ? 1.850 12.954 -32.327 1.00 82.00 92 ASP A O 1
ATOM 741 N N . LEU A 1 93 ? 0.767 13.942 -34.031 1.00 85.25 93 LEU A N 1
ATOM 742 C CA . LEU A 1 93 ? 1.069 15.299 -33.592 1.00 85.25 93 LEU A CA 1
ATOM 743 C C . LEU A 1 93 ? 0.408 15.616 -32.240 1.00 85.25 93 LEU A C 1
ATOM 745 O O . LEU A 1 93 ? 1.037 16.245 -31.392 1.00 85.25 93 LEU A O 1
ATOM 749 N N . GLU A 1 94 ? -0.820 15.144 -32.020 1.00 82.56 94 GLU A N 1
ATOM 750 C CA . GLU A 1 94 ? -1.580 15.339 -30.779 1.00 82.56 94 GLU A CA 1
ATOM 751 C C . GLU A 1 94 ? -0.865 14.706 -29.576 1.00 82.56 94 GLU A C 1
ATOM 753 O O . GLU A 1 94 ? -0.611 15.367 -28.568 1.00 82.56 94 GLU A O 1
ATOM 758 N N . TYR A 1 95 ? -0.361 13.480 -29.731 1.00 83.00 95 TYR A N 1
ATOM 759 C CA . TYR A 1 95 ? 0.440 12.811 -28.712 1.00 83.00 95 TYR A CA 1
ATOM 760 C C . TYR A 1 95 ? 1.711 13.598 -28.346 1.00 83.00 95 TYR A C 1
ATOM 762 O O . TYR A 1 95 ? 2.121 13.634 -27.177 1.00 83.00 95 TYR A O 1
ATOM 770 N N . LEU A 1 96 ? 2.359 14.234 -29.329 1.00 86.56 96 LEU A N 1
ATOM 771 C CA . LEU A 1 96 ? 3.531 15.077 -29.089 1.00 86.56 96 LEU A CA 1
ATOM 772 C C . LEU A 1 96 ? 3.178 16.372 -28.350 1.00 86.56 96 LEU A C 1
ATOM 774 O O . LEU A 1 96 ? 3.999 16.844 -27.557 1.00 86.56 96 LEU A O 1
ATOM 778 N N . TRP A 1 97 ? 1.994 16.944 -28.566 1.00 86.19 97 TRP A N 1
ATOM 779 C CA . TRP A 1 97 ? 1.520 18.092 -27.790 1.00 86.19 97 TRP A CA 1
ATOM 780 C C . TRP A 1 97 ? 1.343 17.730 -26.315 1.00 86.19 97 TRP A C 1
ATOM 782 O O . TRP A 1 97 ? 1.866 18.440 -25.456 1.00 86.19 97 TRP A O 1
ATOM 792 N N . ASP A 1 98 ? 0.759 16.569 -26.026 1.00 74.56 98 ASP A N 1
ATOM 793 C CA . ASP A 1 98 ? 0.515 16.115 -24.653 1.00 74.56 98 ASP A CA 1
ATOM 794 C C . ASP A 1 98 ? 1.790 15.702 -23.903 1.00 74.56 98 ASP A C 1
ATOM 796 O O . ASP A 1 98 ? 1.922 15.913 -22.697 1.00 74.56 98 ASP A O 1
ATOM 800 N N . ASN A 1 99 ? 2.757 15.097 -24.602 1.00 76.62 99 ASN A N 1
ATOM 801 C CA . ASN A 1 99 ? 3.891 14.419 -23.956 1.00 76.62 99 ASN A CA 1
ATOM 802 C C . ASN A 1 99 ? 5.240 15.121 -24.178 1.00 76.62 99 ASN A C 1
ATOM 804 O O . ASN A 1 99 ? 6.228 14.816 -23.503 1.00 76.62 99 ASN A O 1
ATOM 808 N N . ALA A 1 100 ? 5.308 16.066 -25.117 1.00 86.38 100 ALA A N 1
ATOM 809 C CA . ALA A 1 100 ? 6.518 16.808 -25.455 1.00 86.38 100 ALA A CA 1
ATOM 810 C C . ALA A 1 100 ? 6.259 18.294 -25.745 1.00 86.38 100 ALA A C 1
ATOM 812 O O . ALA A 1 100 ? 7.074 18.916 -26.426 1.00 86.38 100 ALA A O 1
ATOM 813 N N . TYR A 1 101 ? 5.198 18.868 -25.162 1.00 85.06 101 TYR A N 1
ATOM 814 C CA . TYR A 1 101 ? 4.678 20.219 -25.410 1.00 85.06 101 TYR A CA 1
ATOM 815 C C . TYR A 1 101 ? 5.724 21.268 -25.810 1.00 85.06 101 TYR A C 1
ATOM 817 O O . TYR A 1 101 ? 5.661 21.812 -26.904 1.00 85.06 101 TYR A O 1
ATOM 825 N N . GLN A 1 102 ? 6.730 21.536 -24.968 1.00 80.12 102 GLN A N 1
ATOM 826 C CA . GLN A 1 102 ? 7.708 22.593 -25.261 1.00 80.12 102 GLN A CA 1
ATOM 827 C C . GLN A 1 102 ? 8.586 22.314 -26.488 1.00 80.12 102 GLN A C 1
ATOM 829 O O . GLN A 1 102 ? 8.950 23.245 -27.197 1.00 80.12 102 GLN A O 1
ATOM 834 N N . ALA A 1 103 ? 8.935 21.051 -26.747 1.00 86.62 103 ALA A N 1
ATOM 835 C CA . ALA A 1 103 ? 9.693 20.695 -27.943 1.00 86.62 103 ALA A CA 1
ATOM 836 C C . ALA A 1 103 ? 8.807 20.744 -29.191 1.00 86.62 103 ALA A C 1
ATOM 838 O O . ALA A 1 103 ? 9.249 21.248 -30.219 1.00 86.62 103 ALA A O 1
ATOM 839 N N . THR A 1 104 ? 7.564 20.276 -29.077 1.00 87.12 104 THR A N 1
ATOM 840 C CA . THR A 1 104 ? 6.567 20.302 -30.154 1.00 87.12 104 THR A CA 1
ATOM 841 C C . THR A 1 104 ? 6.228 21.734 -30.547 1.00 87.12 104 THR A C 1
ATOM 843 O O . THR A 1 104 ? 6.349 22.077 -31.715 1.00 87.12 104 THR A O 1
ATOM 846 N N . ARG A 1 105 ? 5.932 22.601 -29.571 1.00 91.38 105 ARG A N 1
ATOM 847 C CA . ARG A 1 105 ? 5.667 24.028 -29.779 1.00 91.38 105 ARG A CA 1
ATOM 848 C C . ARG A 1 105 ? 6.832 24.734 -30.459 1.00 91.38 105 ARG A C 1
ATOM 850 O O . ARG A 1 105 ? 6.645 25.376 -31.483 1.00 91.38 105 ARG A O 1
ATOM 857 N N . TRP A 1 106 ? 8.041 24.580 -29.915 1.00 93.25 106 TRP A N 1
ATOM 858 C CA . TRP A 1 106 ? 9.212 25.264 -30.456 1.00 93.25 106 TRP A CA 1
ATOM 859 C C . TRP A 1 106 ? 9.506 24.824 -31.896 1.00 93.25 106 TRP A C 1
ATOM 861 O O . TRP A 1 106 ? 9.777 25.665 -32.749 1.00 93.25 106 TRP A O 1
ATOM 871 N N . LEU A 1 107 ? 9.418 23.519 -32.186 1.00 92.12 107 LEU A N 1
ATOM 872 C CA . LEU A 1 107 ? 9.631 22.989 -33.536 1.00 92.12 107 LEU A CA 1
ATOM 873 C C . LEU A 1 107 ? 8.490 23.347 -34.493 1.00 92.12 107 LEU A C 1
ATOM 875 O O . LEU A 1 107 ? 8.772 23.601 -35.654 1.00 92.12 107 LEU A O 1
ATOM 879 N N . ALA A 1 108 ? 7.239 23.418 -34.039 1.00 89.25 108 ALA A N 1
ATOM 880 C CA . ALA A 1 108 ? 6.128 23.887 -34.866 1.00 89.25 108 ALA A CA 1
ATOM 881 C C . ALA A 1 108 ? 6.306 25.362 -35.269 1.00 89.25 108 ALA A C 1
ATOM 883 O O . ALA A 1 108 ? 6.019 25.728 -36.403 1.00 89.25 108 ALA A O 1
ATOM 884 N N . GLU A 1 109 ? 6.840 26.192 -34.370 1.00 89.00 109 GLU A N 1
ATOM 885 C CA . GLU A 1 109 ? 7.091 27.616 -34.627 1.00 89.00 109 GLU A CA 1
ATOM 886 C C . GLU A 1 109 ? 8.369 27.861 -35.465 1.00 89.00 109 GLU A C 1
ATOM 888 O O . GLU A 1 109 ? 8.393 28.773 -36.284 1.00 89.00 109 GLU A O 1
ATOM 893 N N . HIS A 1 110 ? 9.431 27.058 -35.292 1.00 88.50 110 HIS A N 1
ATOM 894 C CA . HIS A 1 110 ? 10.771 27.364 -35.836 1.00 88.50 110 HIS A CA 1
ATOM 895 C C . HIS A 1 110 ? 11.339 26.318 -36.818 1.00 88.50 110 HIS A C 1
ATOM 897 O O . HIS A 1 110 ? 12.392 26.543 -37.418 1.00 88.50 110 HIS A O 1
ATOM 903 N N . ASP A 1 111 ? 10.725 25.138 -36.947 1.00 89.69 111 ASP A N 1
ATOM 904 C CA . ASP A 1 111 ? 11.259 24.011 -37.731 1.00 89.69 111 ASP A CA 1
ATOM 905 C C . ASP A 1 111 ? 10.164 23.012 -38.167 1.00 89.69 111 ASP A C 1
ATOM 907 O O . ASP A 1 111 ? 10.357 21.791 -38.136 1.00 89.69 111 ASP A O 1
ATOM 911 N N . ASN A 1 112 ? 8.993 23.529 -38.560 1.00 89.31 112 ASN A N 1
ATOM 912 C CA . ASN A 1 112 ? 7.790 22.722 -38.785 1.00 89.31 112 ASN A CA 1
ATOM 913 C C . ASN A 1 112 ? 7.973 21.674 -39.896 1.00 89.31 112 ASN A C 1
ATOM 915 O O . ASN A 1 112 ? 7.517 20.539 -39.776 1.00 89.31 112 ASN A O 1
ATOM 919 N N . ALA A 1 113 ? 8.714 22.026 -40.952 1.00 88.44 113 ALA A N 1
ATOM 920 C CA . ALA A 1 113 ? 9.021 21.119 -42.057 1.00 88.44 113 ALA A CA 1
ATOM 921 C C . ALA A 1 113 ? 9.761 19.854 -41.584 1.00 88.44 113 ALA A C 1
ATOM 923 O O . ALA A 1 113 ? 9.484 18.752 -42.056 1.00 88.44 113 ALA A O 1
ATOM 924 N N . TRP A 1 114 ? 10.665 19.986 -40.605 1.00 91.75 114 TRP A N 1
ATOM 925 C CA . TRP A 1 114 ? 11.360 18.839 -40.023 1.00 91.75 114 TRP A CA 1
ATOM 926 C C . TRP A 1 114 ? 10.419 17.976 -39.173 1.00 91.75 114 TRP A C 1
ATOM 928 O O . TRP A 1 114 ? 10.465 16.748 -39.265 1.00 91.75 114 TRP A O 1
ATOM 938 N N . LEU A 1 115 ? 9.556 18.608 -38.369 1.00 88.88 115 LEU A N 1
ATOM 939 C CA . LEU A 1 115 ? 8.590 17.918 -37.509 1.00 88.88 115 LEU A CA 1
ATOM 940 C C . LEU A 1 115 ? 7.589 17.104 -38.343 1.00 88.88 115 LEU A C 1
ATOM 942 O O . LEU A 1 115 ? 7.445 15.899 -38.128 1.00 88.88 115 LEU A O 1
ATOM 946 N N . MET A 1 116 ? 6.968 17.733 -39.341 1.00 88.75 116 MET A N 1
ATOM 947 C CA . MET A 1 116 ? 6.005 17.079 -40.229 1.00 88.75 116 MET A CA 1
ATOM 948 C C . MET A 1 116 ? 6.665 16.028 -41.125 1.00 88.75 116 MET A C 1
ATOM 950 O O . MET A 1 116 ? 6.095 14.956 -41.320 1.00 88.75 116 MET A O 1
ATOM 954 N N . GLY A 1 117 ? 7.896 16.264 -41.594 1.00 86.38 117 GLY A N 1
ATOM 955 C CA . GLY A 1 117 ? 8.664 15.269 -42.350 1.00 86.38 117 GLY A CA 1
ATOM 956 C C . GLY A 1 117 ? 8.940 13.998 -41.540 1.00 86.38 117 GLY A C 1
ATOM 957 O O . GLY A 1 117 ? 8.826 12.888 -42.062 1.00 86.38 117 GLY A O 1
ATOM 958 N N . LYS A 1 118 ? 9.229 14.133 -40.238 1.00 85.31 118 LYS A N 1
ATOM 959 C CA . LYS A 1 118 ? 9.427 12.988 -39.335 1.00 85.31 118 LYS A CA 1
ATOM 960 C C . LYS A 1 118 ? 8.142 12.243 -38.992 1.00 85.31 118 LYS A C 1
ATOM 962 O O . LYS A 1 118 ? 8.199 11.031 -38.810 1.00 85.31 118 LYS A O 1
ATOM 967 N N . LEU A 1 119 ? 7.013 12.942 -38.917 1.00 82.19 119 LEU A N 1
ATOM 968 C CA . LEU A 1 119 ? 5.701 12.326 -38.697 1.00 82.19 119 LEU A CA 1
ATOM 969 C C . LEU A 1 119 ? 5.181 11.610 -39.951 1.00 82.19 119 LEU A C 1
ATOM 971 O O . LEU A 1 119 ? 4.519 10.586 -39.833 1.00 82.19 119 LEU A O 1
ATOM 975 N N . SER A 1 120 ? 5.539 12.109 -41.136 1.00 78.56 120 SER A N 1
ATOM 976 C CA . SER A 1 120 ? 5.105 11.564 -42.431 1.00 78.56 120 SER A CA 1
ATOM 977 C C . SER A 1 120 ? 5.991 10.427 -42.950 1.00 78.56 120 SER A C 1
ATOM 979 O O . SER A 1 120 ? 5.671 9.820 -43.967 1.00 78.56 120 SER A O 1
ATOM 981 N N . THR A 1 121 ? 7.121 10.131 -42.293 1.00 73.12 121 THR A N 1
ATOM 982 C CA . THR A 1 121 ? 7.997 9.036 -42.732 1.00 73.12 121 THR A CA 1
ATOM 983 C C . THR A 1 121 ? 7.302 7.694 -42.445 1.00 73.12 121 THR A C 1
ATOM 985 O O . THR A 1 121 ? 7.043 7.408 -41.271 1.00 73.12 121 THR A O 1
ATOM 988 N N . PRO A 1 122 ? 7.009 6.853 -43.459 1.00 57.81 122 PRO A N 1
ATOM 989 C CA . PRO A 1 122 ? 6.354 5.568 -43.240 1.00 57.81 122 PRO A CA 1
ATOM 990 C C . PRO A 1 122 ? 7.225 4.699 -42.331 1.00 57.81 122 PRO A C 1
ATOM 992 O O . PRO A 1 122 ? 8.401 4.444 -42.607 1.00 57.81 122 PRO A O 1
ATOM 995 N N . LYS A 1 123 ? 6.662 4.282 -41.196 1.00 57.47 123 LYS A N 1
ATOM 996 C CA . LYS A 1 123 ? 7.378 3.470 -40.212 1.00 57.47 123 LYS A CA 1
ATOM 997 C C . LYS A 1 123 ? 7.532 2.053 -40.746 1.00 57.47 123 LYS A C 1
ATOM 999 O O . LYS A 1 123 ? 6.543 1.406 -41.077 1.00 57.47 123 LYS A O 1
ATOM 1004 N N . ARG A 1 124 ? 8.769 1.544 -40.757 1.00 50.19 124 ARG A N 1
ATOM 1005 C CA . ARG A 1 124 ? 8.997 0.096 -40.786 1.00 50.19 124 ARG A CA 1
ATOM 1006 C C . ARG A 1 124 ? 8.315 -0.480 -39.550 1.00 50.19 124 ARG A C 1
ATOM 1008 O O . ARG A 1 124 ? 8.713 -0.164 -38.428 1.00 50.19 124 ARG A O 1
ATOM 1015 N N . LEU A 1 125 ? 7.262 -1.262 -39.765 1.00 45.44 125 LEU A N 1
ATOM 1016 C CA . LEU A 1 125 ? 6.707 -2.124 -38.732 1.00 45.44 125 LEU A CA 1
ATOM 1017 C C . LEU A 1 125 ? 7.866 -2.992 -38.227 1.00 45.44 125 LEU A C 1
ATOM 1019 O O . LEU A 1 125 ? 8.519 -3.634 -39.051 1.00 45.44 125 LEU A O 1
ATOM 1023 N N . PRO A 1 126 ? 8.185 -2.982 -36.922 1.00 46.34 126 PRO A N 1
ATOM 1024 C CA . PRO A 1 126 ? 9.052 -4.011 -36.383 1.00 46.34 126 PRO A CA 1
ATOM 1025 C C . PRO A 1 126 ? 8.367 -5.340 -36.691 1.00 46.34 126 PRO A C 1
ATOM 1027 O O . PRO A 1 126 ? 7.181 -5.488 -36.378 1.00 46.34 126 PRO A O 1
ATOM 1030 N N . GLU A 1 127 ? 9.089 -6.262 -37.328 1.00 39.34 127 GLU A N 1
ATOM 1031 C CA . GLU A 1 127 ? 8.676 -7.659 -37.398 1.00 39.34 127 GLU A CA 1
ATOM 1032 C C . GLU A 1 127 ? 8.187 -8.070 -36.013 1.00 39.34 127 GLU A C 1
ATOM 1034 O O . GLU A 1 127 ? 8.872 -7.867 -35.003 1.00 39.34 127 GLU A O 1
ATOM 1039 N N . VAL A 1 128 ? 6.960 -8.584 -35.962 1.00 45.12 128 VAL A N 1
ATOM 1040 C CA . VAL A 1 128 ? 6.443 -9.260 -34.782 1.00 45.12 128 VAL A CA 1
ATOM 1041 C C . VAL A 1 128 ? 7.251 -10.543 -34.677 1.00 45.12 128 VAL A C 1
ATOM 1043 O O . VAL A 1 128 ? 6.843 -11.591 -35.158 1.00 45.12 128 VAL A O 1
ATOM 1046 N N . VAL A 1 129 ? 8.442 -10.443 -34.091 1.00 51.69 129 VAL A N 1
ATOM 1047 C CA . VAL A 1 129 ? 9.098 -11.603 -33.515 1.00 51.69 129 VAL A CA 1
ATOM 1048 C C . VAL A 1 129 ? 8.117 -12.083 -32.457 1.00 51.69 129 VAL A C 1
ATOM 1050 O O . VAL A 1 129 ? 7.792 -11.336 -31.528 1.00 51.69 129 VAL A O 1
ATOM 1053 N N . GLU A 1 130 ? 7.573 -13.282 -32.644 1.00 48.88 130 GLU A N 1
ATOM 1054 C CA . GLU A 1 130 ? 6.880 -14.003 -31.586 1.00 48.88 130 GLU A CA 1
ATOM 1055 C C . GLU A 1 130 ? 7.884 -14.202 -30.445 1.00 48.88 130 GLU A C 1
ATOM 1057 O O . GLU A 1 130 ? 8.622 -15.182 -30.383 1.00 48.88 130 GLU A O 1
ATOM 1062 N N . GLU A 1 131 ? 7.993 -13.206 -29.564 1.00 56.91 131 GLU A N 1
ATOM 1063 C CA . GLU A 1 131 ? 8.741 -13.329 -28.323 1.00 56.91 131 GLU A CA 1
ATOM 1064 C C . GLU A 1 131 ? 7.970 -14.315 -27.448 1.00 56.91 131 GLU A C 1
ATOM 1066 O O . GLU A 1 131 ? 7.028 -13.951 -26.740 1.00 56.91 131 GLU A O 1
ATOM 1071 N N . VAL A 1 132 ? 8.358 -15.585 -27.561 1.00 66.94 132 VAL A N 1
ATOM 1072 C CA . VAL A 1 132 ? 7.877 -16.693 -26.740 1.00 66.94 132 VAL A CA 1
ATOM 1073 C C . VAL A 1 132 ? 7.959 -16.289 -25.266 1.00 66.94 132 VAL A C 1
ATOM 1075 O O . VAL A 1 132 ? 8.952 -15.706 -24.817 1.00 66.94 132 VAL A O 1
ATOM 1078 N N . SER A 1 133 ? 6.897 -16.586 -24.514 1.00 77.81 133 SER A N 1
ATOM 1079 C CA . SER A 1 133 ? 6.833 -16.364 -23.068 1.00 77.81 133 SER A CA 1
ATOM 1080 C C . SER A 1 133 ? 8.090 -16.896 -22.379 1.00 77.81 133 SER A C 1
ATOM 1082 O O . SER A 1 133 ? 8.548 -18.001 -22.672 1.00 77.81 133 SER A O 1
ATOM 1084 N N . ASP A 1 134 ? 8.642 -16.124 -21.445 1.00 88.19 134 ASP A N 1
ATOM 1085 C CA . ASP A 1 134 ? 9.854 -16.506 -20.722 1.00 88.19 134 ASP A CA 1
ATOM 1086 C C . ASP A 1 134 ? 9.590 -17.791 -19.913 1.00 88.19 134 ASP A C 1
ATOM 1088 O O . ASP A 1 134 ? 8.593 -17.883 -19.198 1.00 88.19 134 ASP A O 1
ATOM 1092 N N . LEU A 1 135 ? 10.493 -18.775 -19.988 1.00 89.50 135 LEU A N 1
ATOM 1093 C CA . LEU A 1 135 ? 10.341 -20.087 -19.330 1.00 89.50 135 LEU A CA 1
ATOM 1094 C C . LEU A 1 135 ? 10.112 -19.991 -17.810 1.00 89.50 135 LEU A C 1
ATOM 1096 O O . LEU A 1 135 ? 9.611 -20.923 -17.188 1.00 89.50 135 LEU A O 1
ATOM 1100 N N . ARG A 1 136 ? 10.483 -18.861 -17.198 1.00 92.75 136 ARG A N 1
ATOM 1101 C CA . ARG A 1 136 ? 10.330 -18.606 -15.760 1.00 92.75 136 ARG A CA 1
ATOM 1102 C C . ARG A 1 136 ? 8.946 -18.083 -15.372 1.00 92.75 136 ARG A C 1
ATOM 1104 O O . ARG A 1 136 ? 8.710 -17.889 -14.183 1.00 92.75 136 ARG A O 1
ATOM 1111 N N . ASP A 1 137 ? 8.052 -17.815 -16.322 1.00 92.50 137 ASP A N 1
ATOM 1112 C CA . ASP A 1 137 ? 6.771 -17.150 -16.057 1.00 92.50 137 ASP A CA 1
ATOM 1113 C C . ASP A 1 137 ? 5.880 -17.917 -15.070 1.00 92.50 137 ASP A C 1
ATOM 1115 O O . ASP A 1 137 ? 5.401 -17.342 -14.090 1.00 92.50 137 ASP A O 1
ATOM 1119 N N . SER A 1 138 ? 5.744 -19.232 -15.249 1.00 94.12 138 SER A N 1
ATOM 1120 C CA . SER A 1 138 ? 4.989 -20.094 -14.329 1.00 94.12 138 SER A CA 1
ATOM 1121 C C . SER A 1 138 ? 5.604 -20.122 -12.925 1.00 94.12 138 SER A C 1
ATOM 1123 O O . SER A 1 138 ? 4.898 -19.957 -11.928 1.00 94.12 138 SER A O 1
ATOM 1125 N N . ALA A 1 139 ? 6.932 -20.244 -12.835 1.00 95.81 139 ALA A N 1
ATOM 1126 C CA . ALA A 1 139 ? 7.655 -20.208 -11.567 1.00 95.81 139 ALA A CA 1
ATOM 1127 C C . ALA A 1 139 ? 7.482 -18.854 -10.859 1.00 95.81 139 ALA A C 1
ATOM 1129 O O . ALA A 1 139 ? 7.274 -18.799 -9.648 1.00 95.81 139 ALA A O 1
ATOM 1130 N N . TYR A 1 140 ? 7.513 -17.748 -11.606 1.00 96.88 140 TYR A N 1
ATOM 1131 C CA . TYR A 1 140 ? 7.298 -16.411 -11.055 1.00 96.88 140 TYR A CA 1
ATOM 1132 C C . TYR A 1 140 ? 5.864 -16.236 -10.559 1.00 96.88 140 TYR A C 1
ATOM 1134 O O . TYR A 1 140 ? 5.674 -15.699 -9.469 1.00 96.88 140 TYR A O 1
ATOM 1142 N N . ALA A 1 141 ? 4.863 -16.731 -11.289 1.00 96.38 141 ALA A N 1
ATOM 1143 C CA . ALA A 1 141 ? 3.478 -16.733 -10.823 1.00 96.38 141 ALA A CA 1
ATOM 1144 C C . ALA A 1 141 ? 3.323 -17.502 -9.493 1.00 96.38 141 ALA A C 1
ATOM 1146 O O . ALA A 1 141 ? 2.720 -16.983 -8.553 1.00 96.38 141 ALA A O 1
ATOM 1147 N N . ALA A 1 142 ? 3.949 -18.676 -9.363 1.00 96.25 142 ALA A N 1
ATOM 1148 C CA . ALA A 1 142 ? 3.924 -19.471 -8.131 1.00 96.25 142 ALA A CA 1
ATOM 1149 C C . ALA A 1 142 ? 4.622 -18.776 -6.941 1.00 96.25 142 ALA A C 1
ATOM 1151 O O . ALA A 1 142 ? 4.114 -18.794 -5.814 1.00 96.25 142 ALA A O 1
ATOM 1152 N N . ILE A 1 143 ? 5.757 -18.104 -7.181 1.00 96.88 143 ILE A N 1
ATOM 1153 C CA . ILE A 1 143 ? 6.456 -17.306 -6.156 1.00 96.88 143 ILE A CA 1
ATOM 1154 C C . ILE A 1 143 ? 5.579 -16.141 -5.688 1.00 96.88 143 ILE A C 1
ATOM 1156 O O . ILE A 1 143 ? 5.498 -15.868 -4.491 1.00 96.88 143 ILE A O 1
ATOM 1160 N N . LEU A 1 144 ? 4.903 -15.454 -6.614 1.00 97.00 144 LEU A N 1
ATOM 1161 C CA . LEU A 1 144 ? 3.999 -14.357 -6.270 1.00 97.00 144 LEU A CA 1
ATOM 1162 C C . LEU A 1 144 ? 2.828 -14.840 -5.416 1.00 97.00 144 LEU A C 1
ATOM 1164 O O . LEU A 1 144 ? 2.529 -14.208 -4.406 1.00 97.00 144 LEU A O 1
ATOM 1168 N N . LEU A 1 145 ? 2.196 -15.950 -5.803 1.00 95.62 145 LEU A N 1
ATOM 1169 C CA . LEU A 1 145 ? 1.063 -16.521 -5.079 1.00 95.62 145 LEU A CA 1
ATOM 1170 C C . LEU A 1 145 ? 1.448 -16.918 -3.648 1.00 95.62 145 LEU A C 1
ATOM 1172 O O . LEU A 1 145 ? 0.828 -16.453 -2.695 1.00 95.62 145 LEU A O 1
ATOM 1176 N N . SER A 1 146 ? 2.510 -17.709 -3.488 1.00 94.56 146 SER A N 1
ATOM 1177 C CA . SER A 1 146 ? 2.962 -18.168 -2.166 1.00 94.56 146 SER A CA 1
ATOM 1178 C C . SER A 1 146 ? 3.516 -17.031 -1.296 1.00 94.56 146 SER A C 1
ATOM 1180 O O . SER A 1 146 ? 3.230 -16.954 -0.102 1.00 94.56 146 SER A O 1
ATOM 1182 N N . GLY A 1 147 ? 4.281 -16.105 -1.880 1.00 93.69 147 GLY A N 1
ATOM 1183 C CA . GLY A 1 147 ? 4.872 -14.990 -1.147 1.00 93.69 147 GLY A CA 1
ATOM 1184 C C . GLY A 1 147 ? 3.870 -13.903 -0.745 1.00 93.69 147 GLY A C 1
ATOM 1185 O O . GLY A 1 147 ? 4.103 -13.202 0.243 1.00 93.69 147 GLY A O 1
ATOM 1186 N N . ALA A 1 148 ? 2.749 -13.757 -1.460 1.00 94.88 148 ALA A N 1
ATOM 1187 C CA . ALA A 1 148 ? 1.728 -12.765 -1.128 1.00 94.88 148 ALA A CA 1
ATOM 1188 C C . ALA A 1 148 ? 1.019 -13.058 0.200 1.00 94.88 148 ALA A C 1
ATOM 1190 O O . ALA A 1 148 ? 0.728 -12.114 0.933 1.00 94.88 148 ALA A O 1
ATOM 1191 N N . GLU A 1 149 ? 0.825 -14.329 0.563 1.00 92.25 149 GLU A N 1
ATOM 1192 C CA . GLU A 1 149 ? 0.213 -14.713 1.845 1.00 92.25 149 GLU A CA 1
ATOM 1193 C C . GLU A 1 149 ? 0.982 -14.141 3.047 1.00 92.25 149 GLU A C 1
ATOM 1195 O O . GLU A 1 149 ? 0.397 -13.578 3.975 1.00 92.25 149 GLU A O 1
ATOM 1200 N N . ASN A 1 150 ? 2.316 -14.134 2.981 1.00 91.44 150 ASN A N 1
ATOM 1201 C CA . ASN A 1 150 ? 3.143 -13.497 4.009 1.00 91.44 150 ASN A CA 1
ATOM 1202 C C . ASN A 1 150 ? 2.974 -11.969 4.056 1.00 91.44 150 ASN A C 1
ATOM 1204 O O . ASN A 1 150 ? 3.100 -11.373 5.125 1.00 91.44 150 ASN A O 1
ATOM 1208 N N . LEU A 1 151 ? 2.689 -11.318 2.924 1.00 93.81 151 LEU A N 1
ATOM 1209 C CA . LEU A 1 151 ? 2.437 -9.874 2.883 1.00 93.81 151 LEU A CA 1
ATOM 1210 C C . LEU A 1 151 ? 1.042 -9.503 3.419 1.00 93.81 151 LEU A C 1
ATOM 1212 O O . LEU A 1 151 ? 0.859 -8.393 3.937 1.00 93.81 151 LEU A O 1
ATOM 1216 N N . TYR A 1 152 ? 0.065 -10.407 3.306 1.00 94.12 152 TYR A N 1
ATOM 1217 C CA . TYR A 1 152 ? -1.280 -10.205 3.850 1.00 94.12 152 TYR A CA 1
ATOM 1218 C C . TYR A 1 152 ? -1.350 -10.371 5.369 1.00 94.12 152 TYR A C 1
ATOM 1220 O O . TYR A 1 152 ? -2.206 -9.740 5.990 1.00 94.12 152 TYR A O 1
ATOM 1228 N N . ARG A 1 153 ? -0.436 -11.140 5.974 1.00 93.06 153 ARG A N 1
ATOM 1229 C CA . ARG A 1 153 ? -0.419 -11.399 7.420 1.00 93.06 153 ARG A CA 1
ATOM 1230 C C . ARG A 1 153 ? -0.472 -10.113 8.249 1.00 93.06 153 ARG A C 1
ATOM 1232 O O . ARG A 1 153 ? 0.363 -9.211 8.093 1.00 93.06 153 ARG A O 1
ATOM 1239 N N . ILE A 1 154 ? -1.411 -10.068 9.190 1.00 92.50 154 ILE A N 1
ATOM 1240 C CA . ILE A 1 154 ? -1.554 -8.958 10.126 1.00 92.50 154 ILE A CA 1
ATOM 1241 C C . ILE A 1 154 ? -0.386 -8.998 11.124 1.00 92.50 154 ILE A C 1
ATOM 1243 O O . ILE A 1 154 ? -0.289 -9.866 11.985 1.00 92.50 154 ILE A O 1
ATOM 1247 N N . SER A 1 155 ? 0.549 -8.058 10.993 1.00 90.00 155 SER A N 1
ATOM 1248 C CA . SER A 1 155 ? 1.784 -8.021 11.787 1.00 90.00 155 SER A CA 1
ATOM 1249 C C . SER A 1 155 ? 2.317 -6.595 11.962 1.00 90.00 155 SER A C 1
ATOM 1251 O O . SER A 1 155 ? 1.803 -5.645 11.374 1.00 90.00 155 SER A O 1
ATOM 1253 N N . LYS A 1 156 ? 3.365 -6.398 12.771 1.00 86.31 156 LYS A N 1
ATOM 1254 C CA . LYS A 1 156 ? 4.013 -5.083 12.881 1.00 86.31 156 LYS A CA 1
ATOM 1255 C C . LYS A 1 156 ? 4.735 -4.750 11.569 1.00 86.31 156 LYS A C 1
ATOM 1257 O O . LYS A 1 156 ? 5.519 -5.549 11.072 1.00 86.31 156 LYS A O 1
ATOM 1262 N N . GLY A 1 157 ? 4.518 -3.547 11.034 1.00 85.31 157 GLY A N 1
ATOM 1263 C CA . GLY A 1 157 ? 5.200 -3.091 9.814 1.00 85.31 157 GLY A CA 1
ATOM 1264 C C . GLY A 1 157 ? 4.624 -3.657 8.511 1.00 85.31 157 GLY A C 1
ATOM 1265 O O . GLY A 1 157 ? 5.364 -3.811 7.537 1.00 85.31 157 GLY A O 1
ATOM 1266 N N . GLN A 1 158 ? 3.317 -3.953 8.487 1.00 91.50 158 GLN A N 1
ATOM 1267 C CA . GLN A 1 158 ? 2.615 -4.454 7.299 1.00 91.50 158 GLN A CA 1
ATOM 1268 C C . GLN A 1 158 ? 2.933 -3.620 6.060 1.00 91.50 158 GLN A C 1
ATOM 1270 O O . GLN A 1 158 ? 2.915 -2.384 6.080 1.00 91.50 158 GLN A O 1
ATOM 1275 N N . LYS A 1 159 ? 3.161 -4.313 4.947 1.00 93.00 159 LYS A N 1
ATOM 1276 C CA . LYS A 1 159 ? 3.348 -3.701 3.636 1.00 93.00 159 LYS A CA 1
ATOM 1277 C C . LYS A 1 159 ? 2.102 -3.942 2.801 1.00 93.00 159 LYS A C 1
ATOM 1279 O O . LYS A 1 159 ? 1.548 -5.037 2.794 1.00 93.00 159 LYS A O 1
ATOM 1284 N N . ARG A 1 160 ? 1.688 -2.916 2.058 1.00 94.56 160 ARG A N 1
ATOM 1285 C CA . ARG A 1 160 ? 0.612 -3.061 1.076 1.00 94.56 160 ARG A CA 1
ATOM 1286 C C . ARG A 1 160 ? 1.039 -4.048 0.000 1.00 94.56 160 ARG A C 1
ATOM 1288 O O . ARG A 1 160 ? 2.148 -3.914 -0.535 1.00 94.56 160 ARG A O 1
ATOM 1295 N N . VAL A 1 161 ? 0.142 -4.953 -0.375 1.00 96.06 161 VAL A N 1
ATOM 1296 C CA . VAL A 1 161 ? 0.368 -5.846 -1.514 1.00 96.06 161 VAL A CA 1
ATOM 1297 C C . VAL A 1 161 ? 0.122 -5.065 -2.801 1.00 96.06 161 VAL A C 1
ATOM 1299 O O . VAL A 1 161 ? -0.990 -4.932 -3.294 1.00 96.06 161 VAL A O 1
ATOM 1302 N N . ASN A 1 162 ? 1.180 -4.439 -3.306 1.00 94.69 162 ASN A N 1
ATOM 1303 C CA . ASN A 1 162 ? 1.186 -3.699 -4.562 1.00 94.69 162 ASN A CA 1
ATOM 1304 C C . ASN A 1 162 ? 2.259 -4.272 -5.491 1.00 94.69 162 ASN A C 1
ATOM 1306 O O . ASN A 1 162 ? 3.142 -5.005 -5.043 1.00 94.69 162 ASN A O 1
ATOM 1310 N N . LEU A 1 163 ? 2.227 -3.886 -6.769 1.00 92.31 163 LEU A N 1
ATOM 1311 C CA . LEU A 1 163 ? 3.176 -4.383 -7.766 1.00 92.31 163 LEU A CA 1
ATOM 1312 C C . LEU A 1 163 ? 4.646 -4.226 -7.330 1.00 92.31 163 LEU A C 1
ATOM 1314 O O . LEU A 1 163 ? 5.440 -5.139 -7.525 1.00 92.31 163 LEU A O 1
ATOM 1318 N N . ASN A 1 164 ? 5.008 -3.109 -6.691 1.00 92.38 164 ASN A N 1
ATOM 1319 C CA . ASN A 1 164 ? 6.385 -2.867 -6.249 1.00 92.38 164 ASN A CA 1
ATOM 1320 C C . ASN A 1 164 ? 6.834 -3.834 -5.147 1.00 92.38 164 ASN A C 1
ATOM 1322 O O . ASN A 1 164 ? 7.992 -4.240 -5.136 1.00 92.38 164 ASN A O 1
ATOM 1326 N N . ASN A 1 165 ? 5.959 -4.173 -4.198 1.00 95.12 165 ASN A N 1
ATOM 1327 C CA . ASN A 1 165 ? 6.283 -5.119 -3.130 1.00 95.12 165 ASN A CA 1
ATOM 1328 C C . ASN A 1 165 ? 6.208 -6.571 -3.614 1.00 95.12 165 ASN A C 1
ATOM 1330 O O . ASN A 1 165 ? 7.064 -7.359 -3.233 1.00 95.12 165 ASN A O 1
ATOM 1334 N N . LEU A 1 166 ? 5.275 -6.894 -4.512 1.00 95.25 166 LEU A N 1
ATOM 1335 C CA . LEU A 1 166 ? 5.202 -8.195 -5.180 1.00 95.25 166 LEU A CA 1
ATOM 1336 C C . LEU A 1 166 ? 6.469 -8.481 -6.000 1.00 95.25 166 LEU A C 1
ATOM 1338 O O . LEU A 1 166 ? 7.068 -9.541 -5.876 1.00 95.25 166 LEU A O 1
ATOM 1342 N N . GLN A 1 167 ? 6.964 -7.499 -6.759 1.00 93.56 167 GLN A N 1
ATOM 1343 C CA . GLN A 1 167 ? 8.206 -7.641 -7.528 1.00 93.56 167 GLN A CA 1
ATOM 1344 C C . GLN A 1 167 ? 9.456 -7.866 -6.666 1.00 93.56 167 GLN A C 1
ATOM 1346 O O . GLN A 1 167 ? 10.460 -8.331 -7.196 1.00 93.56 167 GLN A O 1
ATOM 1351 N N . LYS A 1 168 ? 9.430 -7.528 -5.368 1.00 94.94 168 LYS A N 1
ATOM 1352 C CA . LYS A 1 168 ? 10.547 -7.810 -4.447 1.00 94.94 168 LYS A CA 1
ATOM 1353 C C . LYS A 1 168 ? 10.604 -9.273 -4.012 1.00 94.94 168 LYS A C 1
ATOM 1355 O O . LYS A 1 168 ? 11.627 -9.674 -3.476 1.00 94.94 168 LYS A O 1
ATOM 1360 N N . LEU A 1 169 ? 9.527 -10.035 -4.210 1.00 94.56 169 LEU A N 1
ATOM 1361 C CA . LEU A 1 169 ? 9.496 -11.475 -3.942 1.00 94.56 169 LEU A CA 1
ATOM 1362 C C . LEU A 1 169 ? 10.213 -12.269 -5.039 1.00 94.56 169 LEU A C 1
ATOM 1364 O O . LEU A 1 169 ? 10.648 -13.391 -4.810 1.00 94.56 169 LEU A O 1
ATOM 1368 N N . LEU A 1 170 ? 10.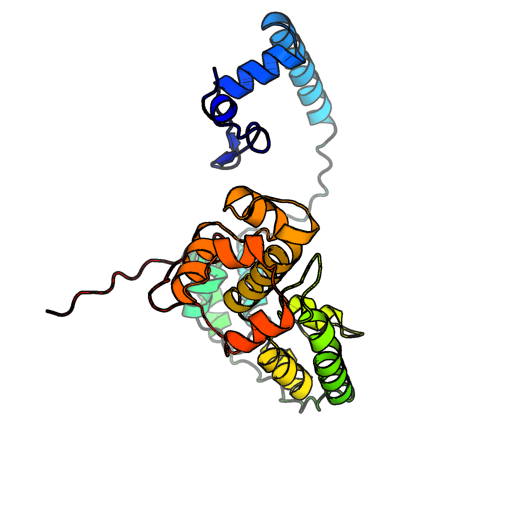313 -11.696 -6.239 1.00 94.50 170 LEU A N 1
ATOM 1369 C CA . LEU A 1 170 ? 10.877 -12.370 -7.398 1.00 94.50 170 LEU A CA 1
ATOM 1370 C C . LEU A 1 170 ? 12.413 -12.300 -7.399 1.00 94.50 170 LEU A C 1
ATOM 1372 O O . LEU A 1 170 ? 12.966 -11.251 -7.057 1.00 94.50 170 LEU A O 1
ATOM 1376 N N . PRO A 1 171 ? 13.106 -13.351 -7.885 1.00 92.00 171 PRO A N 1
ATOM 1377 C CA . PRO A 1 171 ? 14.562 -13.338 -8.047 1.00 92.00 171 PRO A CA 1
ATOM 1378 C C . PRO A 1 171 ? 15.045 -12.218 -8.978 1.00 92.00 171 PRO A C 1
ATOM 1380 O O . PRO A 1 171 ? 16.086 -11.607 -8.752 1.00 92.00 171 PRO A O 1
ATOM 1383 N N . VAL A 1 172 ? 14.264 -11.927 -10.024 1.00 90.88 172 VAL A N 1
ATOM 1384 C CA . VAL A 1 172 ? 14.497 -10.821 -10.957 1.00 90.88 172 VAL A CA 1
ATOM 1385 C C . VAL A 1 172 ? 13.200 -10.043 -11.126 1.00 90.88 172 VAL A C 1
ATOM 1387 O O . VAL A 1 172 ? 12.118 -10.616 -11.255 1.00 90.88 172 VAL A O 1
ATOM 1390 N N . ARG A 1 173 ? 13.297 -8.710 -11.138 1.00 89.25 173 ARG A N 1
ATOM 1391 C CA . ARG A 1 173 ? 12.121 -7.850 -11.299 1.00 89.25 173 ARG A CA 1
ATOM 1392 C C . ARG A 1 173 ? 11.518 -8.002 -12.691 1.00 89.25 173 ARG A C 1
ATOM 1394 O O . ARG A 1 173 ? 12.231 -7.994 -13.693 1.00 89.25 173 ARG A O 1
ATOM 1401 N N . LEU A 1 174 ? 10.189 -8.029 -12.739 1.00 88.69 174 LEU A N 1
ATOM 1402 C CA . LEU A 1 174 ? 9.443 -7.984 -13.991 1.00 88.69 174 LEU A CA 1
ATOM 1403 C C . LEU A 1 174 ? 9.720 -6.678 -14.765 1.00 88.69 174 LEU A C 1
ATOM 1405 O O . LEU A 1 174 ? 9.989 -5.637 -14.148 1.00 88.69 174 LEU A O 1
ATOM 1409 N N . PRO A 1 175 ? 9.589 -6.684 -16.105 1.00 88.81 175 PRO A N 1
ATOM 1410 C CA . PRO A 1 175 ? 9.712 -5.477 -16.913 1.00 88.81 175 PRO A CA 1
ATOM 1411 C C . PRO A 1 175 ? 8.808 -4.337 -16.420 1.00 88.81 175 PRO A C 1
ATOM 1413 O O . PRO A 1 175 ? 7.619 -4.525 -16.147 1.00 88.81 175 PRO A O 1
ATOM 1416 N N . ARG A 1 176 ? 9.363 -3.117 -16.347 1.00 84.62 176 ARG A N 1
ATOM 1417 C CA . ARG A 1 176 ? 8.615 -1.924 -15.907 1.00 84.62 176 ARG A CA 1
ATOM 1418 C C . ARG A 1 176 ? 7.478 -1.566 -16.863 1.00 84.62 176 ARG A C 1
ATOM 1420 O O . ARG A 1 176 ? 6.416 -1.143 -16.416 1.00 84.62 176 ARG A O 1
ATOM 1427 N N . CYS A 1 177 ? 7.697 -1.733 -18.169 1.00 86.88 177 CYS A N 1
ATOM 1428 C CA . CYS A 1 177 ? 6.689 -1.461 -19.189 1.00 86.88 177 CYS A CA 1
ATOM 1429 C C . CYS A 1 177 ? 5.556 -2.501 -19.096 1.00 86.88 177 CYS A C 1
ATOM 1431 O O . CYS A 1 177 ? 5.825 -3.681 -19.325 1.00 86.88 177 CYS A O 1
ATOM 1433 N N . PRO A 1 178 ? 4.296 -2.107 -18.813 1.00 86.50 178 PRO A N 1
ATOM 1434 C CA . PRO A 1 178 ? 3.189 -3.053 -18.662 1.00 86.50 178 PRO A CA 1
ATOM 1435 C C . PRO A 1 178 ? 2.953 -3.919 -19.901 1.00 86.50 178 PRO A C 1
ATOM 1437 O O . PRO A 1 178 ? 2.715 -5.113 -19.765 1.00 86.50 178 PRO A O 1
ATOM 1440 N N . LYS A 1 179 ? 3.076 -3.340 -21.105 1.00 88.38 179 LYS A N 1
ATOM 1441 C CA . LYS A 1 179 ? 2.901 -4.074 -22.368 1.00 88.38 179 LYS A CA 1
ATOM 1442 C C . LYS A 1 179 ? 3.950 -5.175 -22.527 1.00 88.38 179 LYS A C 1
ATOM 1444 O O . LYS A 1 179 ? 3.596 -6.312 -22.807 1.00 88.38 179 LYS A O 1
ATOM 1449 N N . LEU A 1 180 ? 5.221 -4.847 -22.287 1.00 88.06 180 LEU A N 1
ATOM 1450 C CA . LEU A 1 180 ? 6.317 -5.818 -22.343 1.00 88.06 180 LEU A CA 1
ATOM 1451 C C . LEU A 1 180 ? 6.170 -6.888 -21.255 1.00 88.06 180 LEU A C 1
ATOM 1453 O O . LEU A 1 180 ? 6.392 -8.064 -21.511 1.00 88.06 180 LEU A O 1
ATOM 1457 N N . ARG A 1 181 ? 5.746 -6.485 -20.052 1.00 90.69 181 ARG A N 1
ATOM 1458 C CA . ARG A 1 181 ? 5.498 -7.395 -18.930 1.00 90.69 181 ARG A CA 1
ATOM 1459 C C . ARG A 1 181 ? 4.445 -8.445 -19.273 1.00 90.69 181 ARG A C 1
ATOM 1461 O O . ARG A 1 181 ? 4.717 -9.624 -19.115 1.00 90.69 181 ARG A O 1
ATOM 1468 N N . LYS A 1 182 ? 3.284 -8.012 -19.779 1.00 91.25 182 LYS A N 1
ATOM 1469 C CA . LYS A 1 182 ? 2.163 -8.894 -20.139 1.00 91.25 182 LYS A CA 1
ATOM 1470 C C . LYS A 1 182 ? 2.489 -9.819 -21.308 1.00 91.25 182 LYS A C 1
ATOM 1472 O O . LYS A 1 182 ? 1.955 -10.913 -21.358 1.00 91.25 182 LYS A O 1
ATOM 1477 N N . ARG A 1 183 ? 3.352 -9.383 -22.230 1.00 88.50 183 ARG A N 1
ATOM 1478 C CA . ARG A 1 183 ? 3.809 -10.211 -23.354 1.00 88.50 183 ARG A CA 1
ATOM 1479 C C . ARG A 1 183 ? 4.823 -11.267 -22.916 1.00 88.50 183 ARG A C 1
ATOM 1481 O O . ARG A 1 183 ? 4.643 -12.435 -23.216 1.00 88.50 183 ARG A O 1
ATOM 1488 N N . ARG A 1 184 ? 5.858 -10.863 -22.172 1.00 90.25 184 ARG A N 1
ATOM 1489 C CA . ARG A 1 184 ? 6.969 -11.746 -21.783 1.00 90.25 184 ARG A CA 1
ATOM 1490 C C . ARG A 1 184 ? 6.652 -12.648 -20.584 1.00 90.25 184 ARG A C 1
ATOM 1492 O O . ARG A 1 184 ? 7.191 -13.743 -20.493 1.00 90.25 184 ARG A O 1
ATOM 1499 N N . PHE A 1 185 ? 5.817 -12.165 -19.667 1.00 93.50 185 PHE A N 1
ATOM 1500 C CA . PHE A 1 185 ? 5.422 -12.838 -18.426 1.00 93.50 185 PHE A CA 1
ATOM 1501 C C . PHE A 1 185 ? 3.897 -12.743 -18.217 1.00 93.50 185 PHE A C 1
ATOM 1503 O O . PHE A 1 185 ? 3.451 -12.022 -17.310 1.00 93.50 185 PHE A O 1
ATOM 1510 N N . PRO A 1 186 ? 3.070 -13.342 -19.094 1.00 94.44 186 PRO A N 1
ATOM 1511 C CA . PRO A 1 186 ? 1.613 -13.245 -19.014 1.00 94.44 186 PRO A CA 1
ATOM 1512 C C . PRO A 1 186 ? 1.044 -13.773 -17.690 1.00 94.44 186 PRO A C 1
ATOM 1514 O O . PRO A 1 186 ? 0.263 -13.060 -17.052 1.00 94.44 186 PRO A O 1
ATOM 1517 N N . LEU A 1 187 ? 1.475 -14.953 -17.230 1.00 95.88 187 LEU A N 1
ATOM 1518 C CA . LEU A 1 187 ? 0.966 -15.591 -16.013 1.00 95.88 187 LEU A CA 1
ATOM 1519 C C . LEU A 1 187 ? 1.365 -14.799 -14.769 1.00 95.88 187 LEU A C 1
ATOM 1521 O O . LEU A 1 187 ? 0.511 -14.445 -13.957 1.00 95.88 187 LEU A O 1
ATOM 1525 N N . ALA A 1 188 ? 2.645 -14.440 -14.631 1.00 95.62 188 ALA A N 1
ATOM 1526 C CA . ALA A 1 188 ? 3.103 -13.663 -13.484 1.00 95.62 188 ALA A CA 1
ATOM 1527 C C . ALA A 1 188 ? 2.498 -12.250 -13.477 1.00 95.62 188 ALA A C 1
ATOM 1529 O O . ALA A 1 188 ? 2.224 -11.694 -12.411 1.00 95.62 188 ALA A O 1
ATOM 1530 N N . SER A 1 189 ? 2.251 -11.658 -14.652 1.00 94.56 189 SER A N 1
ATOM 1531 C CA . SER A 1 189 ? 1.577 -10.359 -14.756 1.00 94.56 189 SER A CA 1
ATOM 1532 C C . SER A 1 189 ? 0.121 -10.431 -14.304 1.00 94.56 189 SER A C 1
ATOM 1534 O O . SER A 1 189 ? -0.302 -9.570 -13.533 1.00 94.56 189 SER A O 1
ATOM 1536 N N . GLN A 1 190 ? -0.625 -11.442 -14.754 1.00 95.06 190 GLN A N 1
ATOM 1537 C CA . GLN A 1 190 ? -2.011 -11.666 -14.346 1.00 95.06 190 GLN A CA 1
ATOM 1538 C C . GLN A 1 190 ? -2.098 -11.966 -12.847 1.00 95.06 190 GLN A C 1
ATOM 1540 O O . GLN A 1 190 ? -2.876 -11.335 -12.133 1.00 95.06 190 GLN A O 1
ATOM 1545 N N . GLN A 1 191 ? -1.244 -12.860 -12.347 1.00 96.25 191 GLN A N 1
ATOM 1546 C CA . GLN A 1 191 ? -1.183 -13.205 -10.930 1.00 96.25 191 GLN A CA 1
ATOM 1547 C C . GLN A 1 191 ? -0.870 -11.980 -10.064 1.00 96.25 191 GLN A C 1
ATOM 1549 O O . GLN A 1 191 ? -1.494 -11.785 -9.021 1.00 96.25 191 GLN A O 1
ATOM 1554 N N . ALA A 1 192 ? 0.055 -11.117 -10.499 1.00 94.50 192 ALA A N 1
ATOM 1555 C CA . ALA A 1 192 ? 0.349 -9.876 -9.791 1.00 94.50 192 ALA A CA 1
ATOM 1556 C C . ALA A 1 192 ? -0.872 -8.946 -9.722 1.00 94.50 192 ALA A C 1
ATOM 1558 O O . ALA A 1 192 ? -1.101 -8.353 -8.674 1.00 94.50 192 ALA A O 1
ATOM 1559 N N . GLU A 1 193 ? -1.646 -8.818 -10.805 1.00 92.94 193 GLU A N 1
ATOM 1560 C CA . GLU A 1 193 ? -2.861 -7.990 -10.844 1.00 92.94 193 GLU A CA 1
ATOM 1561 C C . GLU A 1 193 ? -3.953 -8.536 -9.909 1.00 92.94 193 GLU A C 1
ATOM 1563 O O . GLU A 1 193 ? -4.548 -7.759 -9.166 1.00 92.94 193 GLU A O 1
ATOM 1568 N N . LEU A 1 194 ? -4.148 -9.859 -9.861 1.00 94.69 194 LEU A N 1
ATOM 1569 C CA . LEU A 1 194 ? -5.115 -10.512 -8.966 1.00 94.69 194 LEU A CA 1
ATOM 1570 C C . LEU A 1 194 ? -4.762 -10.363 -7.477 1.00 94.69 194 LEU A C 1
ATOM 1572 O O . LEU A 1 194 ? -5.648 -10.256 -6.633 1.00 94.69 194 LEU A O 1
ATOM 1576 N N . LEU A 1 195 ? -3.469 -10.340 -7.146 1.00 95.69 195 LEU A N 1
ATOM 1577 C CA . LEU A 1 195 ? -2.984 -10.199 -5.768 1.00 95.69 195 LEU A CA 1
ATOM 1578 C C . LEU A 1 195 ? -2.939 -8.740 -5.294 1.00 95.69 195 LEU A C 1
ATOM 1580 O O . LEU A 1 195 ? -2.673 -8.469 -4.120 1.00 95.69 195 LEU A O 1
ATOM 1584 N N . MET A 1 196 ? -3.149 -7.762 -6.174 1.00 94.00 196 MET A N 1
ATOM 1585 C CA . MET A 1 196 ? -3.072 -6.369 -5.757 1.00 94.00 196 MET A CA 1
ATOM 1586 C C . MET A 1 196 ? -4.181 -6.020 -4.766 1.00 94.00 196 MET A C 1
ATOM 1588 O O . MET A 1 196 ? -5.372 -6.160 -5.014 1.00 94.00 196 MET A O 1
ATOM 1592 N N . GLU A 1 197 ? -3.750 -5.486 -3.636 1.00 94.50 197 GLU A N 1
ATOM 1593 C CA . GLU A 1 197 ? -4.608 -4.984 -2.584 1.00 94.50 197 GLU A CA 1
ATOM 1594 C C . GLU A 1 197 ? -4.894 -3.495 -2.802 1.00 94.50 197 GLU A C 1
ATOM 1596 O O . GLU A 1 197 ? -4.015 -2.702 -3.193 1.00 94.50 197 GLU A O 1
ATOM 1601 N N . SER A 1 198 ? -6.123 -3.082 -2.511 1.00 93.00 198 SER A N 1
ATOM 1602 C CA . SER A 1 198 ? -6.497 -1.674 -2.503 1.00 93.00 198 SER A CA 1
ATOM 1603 C C . SER A 1 198 ? -5.787 -0.913 -1.374 1.00 93.00 198 SER A C 1
ATOM 1605 O O . SER A 1 198 ? -5.202 -1.479 -0.447 1.00 93.00 198 SER A O 1
ATOM 1607 N N . VAL A 1 199 ? -5.804 0.419 -1.441 1.00 92.12 199 VAL A N 1
ATOM 1608 C CA . VAL A 1 199 ? -5.286 1.232 -0.330 1.00 92.12 199 VAL A CA 1
ATOM 1609 C C . VAL A 1 199 ? -6.160 1.080 0.917 1.00 92.12 199 VAL A C 1
ATOM 1611 O O . VAL A 1 199 ? -5.634 1.077 2.028 1.00 92.12 199 VAL A O 1
ATOM 1614 N N . TRP A 1 200 ? -7.471 0.941 0.736 1.00 92.69 200 TRP A N 1
ATOM 1615 C CA . TRP A 1 200 ? -8.435 0.820 1.824 1.00 92.69 200 TRP A CA 1
ATOM 1616 C C . TRP A 1 200 ? -8.301 -0.482 2.588 1.00 92.69 200 TRP A C 1
ATOM 1618 O O . TRP A 1 200 ? -8.157 -0.442 3.805 1.00 92.69 200 TRP A O 1
ATOM 1628 N N . HIS A 1 201 ? -8.246 -1.613 1.886 1.00 94.38 201 HIS A N 1
ATOM 1629 C CA . HIS A 1 201 ? -8.065 -2.910 2.527 1.00 94.38 201 HIS A CA 1
ATOM 1630 C C . HIS A 1 201 ? -6.725 -2.972 3.280 1.00 94.38 201 HIS A C 1
ATOM 1632 O O . HIS A 1 201 ? -6.657 -3.436 4.417 1.00 94.38 201 HIS A O 1
ATOM 1638 N N . PHE A 1 202 ? -5.665 -2.376 2.723 1.00 95.38 202 PHE A N 1
ATOM 1639 C CA . PHE A 1 202 ? -4.394 -2.246 3.437 1.00 95.38 202 PHE A CA 1
ATOM 1640 C C . PHE A 1 202 ? -4.517 -1.432 4.734 1.00 95.38 202 PHE A C 1
ATOM 1642 O O . PHE A 1 202 ? -3.967 -1.816 5.767 1.00 95.38 202 PHE A O 1
ATOM 1649 N N . ARG A 1 203 ? -5.225 -0.297 4.703 1.00 93.31 203 ARG A N 1
ATOM 1650 C CA . ARG A 1 203 ? -5.448 0.536 5.898 1.00 93.31 203 ARG A CA 1
ATOM 1651 C C . ARG A 1 203 ? -6.332 -0.171 6.923 1.00 93.31 203 ARG A C 1
ATOM 1653 O O . ARG A 1 203 ? -6.035 -0.068 8.108 1.00 93.31 203 ARG A O 1
ATOM 1660 N N . LEU A 1 204 ? -7.330 -0.927 6.471 1.00 94.88 204 LEU A N 1
ATOM 1661 C CA . LEU A 1 204 ? -8.161 -1.782 7.313 1.00 94.88 204 LEU A CA 1
ATOM 1662 C C . LEU A 1 204 ? -7.301 -2.783 8.093 1.00 94.88 204 LEU A C 1
ATOM 1664 O O . LEU A 1 204 ? -7.335 -2.778 9.320 1.00 94.88 204 LEU A O 1
ATOM 1668 N N . ARG A 1 205 ? -6.434 -3.552 7.418 1.00 95.69 205 ARG A N 1
ATOM 1669 C CA . ARG A 1 205 ? -5.522 -4.491 8.101 1.00 95.69 205 ARG A CA 1
ATOM 1670 C C . ARG A 1 205 ? -4.600 -3.808 9.112 1.00 95.69 205 ARG A C 1
ATOM 1672 O O . ARG A 1 205 ? -4.318 -4.362 10.175 1.00 95.69 205 ARG A O 1
ATOM 1679 N N . ARG A 1 206 ? -4.109 -2.602 8.801 1.00 95.06 206 ARG A N 1
ATOM 1680 C CA . ARG A 1 206 ? -3.278 -1.814 9.732 1.00 95.06 206 ARG A CA 1
ATOM 1681 C C . ARG A 1 206 ? -4.050 -1.356 10.959 1.00 95.06 206 ARG A C 1
ATOM 1683 O O . ARG A 1 206 ? -3.487 -1.357 12.051 1.00 95.06 206 ARG A O 1
ATOM 1690 N N . LEU A 1 207 ? -5.303 -0.958 10.776 1.00 94.19 207 LEU A N 1
ATOM 1691 C CA . LEU A 1 207 ? -6.163 -0.550 11.873 1.00 94.19 207 LEU A CA 1
ATOM 1692 C C . LEU A 1 207 ? -6.514 -1.742 12.767 1.00 94.19 207 LEU A C 1
ATOM 1694 O O . LEU A 1 207 ? -6.325 -1.656 13.973 1.00 94.19 207 LEU A O 1
ATOM 1698 N N . ILE A 1 208 ? -6.913 -2.871 12.181 1.00 95.25 208 ILE A N 1
ATOM 1699 C CA . ILE A 1 208 ? -7.203 -4.111 12.915 1.00 95.25 208 ILE A CA 1
ATOM 1700 C C . ILE A 1 208 ? -5.988 -4.567 13.732 1.00 95.25 208 ILE A C 1
ATOM 1702 O O . ILE A 1 208 ? -6.121 -4.884 14.911 1.00 95.25 208 ILE A O 1
ATOM 1706 N N . PHE A 1 209 ? -4.783 -4.521 13.150 1.00 94.88 209 PHE A N 1
ATOM 1707 C CA . PHE A 1 209 ? -3.552 -4.785 13.902 1.00 94.88 209 PHE A CA 1
ATOM 1708 C C . PHE A 1 209 ? -3.405 -3.867 15.115 1.00 94.88 209 PHE A C 1
ATOM 1710 O O . PHE A 1 209 ? -3.025 -4.332 16.188 1.00 94.88 209 PHE A O 1
ATOM 1717 N N . ALA A 1 210 ? -3.671 -2.569 14.950 1.00 93.50 210 ALA A N 1
ATOM 1718 C CA . ALA A 1 210 ? -3.571 -1.623 16.049 1.00 93.50 210 ALA A CA 1
ATOM 1719 C C . ALA A 1 210 ? -4.590 -1.943 17.143 1.00 93.50 210 ALA A C 1
ATOM 1721 O O . ALA A 1 210 ? -4.170 -2.109 18.283 1.00 93.50 210 ALA A O 1
ATOM 1722 N N . LEU A 1 211 ? -5.867 -2.136 16.789 1.00 92.88 211 LEU A N 1
ATOM 1723 C CA . LEU A 1 211 ? -6.947 -2.506 17.713 1.00 92.88 211 LEU A CA 1
ATOM 1724 C C . LEU A 1 211 ? -6.586 -3.747 18.543 1.00 92.88 211 LEU A C 1
ATOM 1726 O O . LEU A 1 211 ? -6.619 -3.693 19.771 1.00 92.88 211 LEU A O 1
ATOM 1730 N N . ALA A 1 212 ? -6.117 -4.813 17.889 1.00 93.44 212 ALA A N 1
ATOM 1731 C CA . ALA A 1 212 ? -5.682 -6.045 18.551 1.00 93.44 212 ALA A CA 1
ATOM 1732 C C . ALA A 1 212 ? -4.492 -5.849 19.510 1.00 93.44 212 ALA A C 1
ATOM 1734 O O . ALA A 1 212 ? -4.293 -6.623 20.444 1.00 93.44 212 ALA A O 1
ATOM 1735 N N . ASN A 1 213 ? -3.684 -4.804 19.307 1.00 91.44 213 ASN A N 1
ATOM 1736 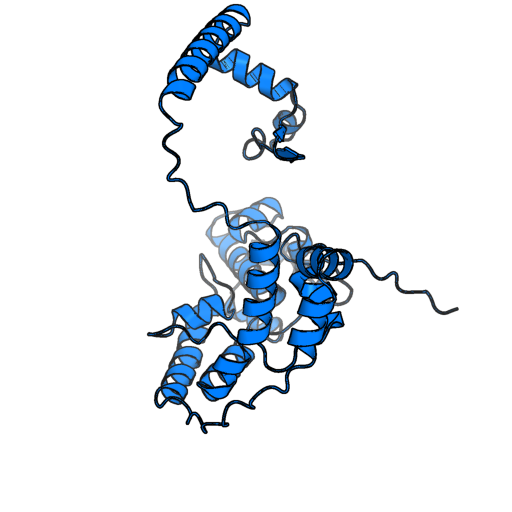C CA . ASN A 1 213 ? -2.518 -4.516 20.138 1.00 91.44 213 ASN A CA 1
ATOM 1737 C C . ASN A 1 213 ? -2.765 -3.459 21.220 1.00 91.44 213 ASN A C 1
ATOM 1739 O O . ASN A 1 213 ? -1.929 -3.353 22.115 1.00 91.44 213 ASN A O 1
ATOM 1743 N N . MET A 1 214 ? -3.869 -2.706 21.191 1.00 90.38 214 MET A N 1
ATOM 1744 C CA . MET A 1 214 ? -4.114 -1.619 22.153 1.00 90.38 214 MET A CA 1
ATOM 1745 C C . MET A 1 214 ? -4.142 -2.123 23.596 1.00 90.38 214 MET A C 1
ATOM 1747 O O . MET A 1 214 ? -3.394 -1.618 24.432 1.00 90.38 214 MET A O 1
ATOM 1751 N N . LYS A 1 215 ? -4.925 -3.179 23.860 1.00 87.75 215 LYS A N 1
ATOM 1752 C CA . LYS A 1 215 ? -5.026 -3.808 25.186 1.00 87.75 215 LYS A CA 1
ATOM 1753 C C . LYS A 1 215 ? -3.685 -4.389 25.639 1.00 87.75 215 LYS A C 1
ATOM 1755 O O . LYS A 1 215 ? -3.253 -4.146 26.759 1.00 87.75 215 LYS A O 1
ATOM 1760 N N . ARG A 1 216 ? -2.971 -5.085 24.743 1.00 87.00 216 ARG A N 1
ATOM 1761 C CA . ARG A 1 216 ? -1.637 -5.654 25.026 1.00 87.00 216 ARG A CA 1
ATOM 1762 C C . ARG A 1 216 ? -0.599 -4.581 25.375 1.00 87.00 216 ARG A C 1
ATOM 1764 O O . ARG A 1 216 ? 0.313 -4.846 26.148 1.00 87.00 216 ARG A O 1
ATOM 1771 N N . LEU A 1 217 ? -0.706 -3.398 24.775 1.00 87.12 217 LEU A N 1
ATOM 1772 C CA . LEU A 1 217 ? 0.202 -2.271 24.998 1.00 87.12 217 LEU A CA 1
ATOM 1773 C C . LEU A 1 217 ? -0.263 -1.332 26.121 1.00 87.12 217 LEU A C 1
ATOM 1775 O O . LEU A 1 217 ? 0.413 -0.340 26.375 1.00 87.12 217 LEU A O 1
ATOM 1779 N N . ASN A 1 218 ? -1.392 -1.631 26.775 1.00 86.88 218 ASN A N 1
ATOM 1780 C CA . ASN A 1 218 ? -2.027 -0.782 27.783 1.00 86.88 218 ASN A CA 1
ATOM 1781 C C . ASN A 1 218 ? -2.223 0.675 27.309 1.00 86.88 218 ASN A C 1
ATOM 1783 O O . ASN A 1 218 ? -1.980 1.630 28.046 1.00 86.88 218 ASN A O 1
ATOM 1787 N N . LEU A 1 219 ? -2.609 0.847 26.040 1.00 87.19 219 LEU A N 1
ATOM 1788 C CA . LEU A 1 219 ? -2.858 2.155 25.437 1.00 87.19 219 LEU A CA 1
ATOM 1789 C C . LEU A 1 219 ? -4.362 2.451 25.389 1.00 87.19 219 LEU A C 1
ATOM 1791 O O . LEU A 1 219 ? -5.149 1.546 25.102 1.00 87.19 219 LEU A O 1
ATOM 1795 N N . PRO A 1 220 ? -4.775 3.716 25.587 1.00 85.56 220 PRO A N 1
ATOM 1796 C CA . PRO A 1 220 ? -6.181 4.089 25.508 1.00 85.56 220 PRO A CA 1
ATOM 1797 C C . PRO A 1 220 ? -6.712 3.942 24.079 1.00 85.56 220 PRO A C 1
ATOM 1799 O O . PRO A 1 220 ? -6.031 4.289 23.111 1.00 85.56 220 PRO A O 1
ATOM 1802 N N . MET A 1 221 ? -7.954 3.472 23.945 1.00 83.56 221 MET A N 1
ATOM 1803 C CA . MET A 1 221 ? -8.636 3.272 22.662 1.00 83.56 221 MET A CA 1
ATOM 1804 C C . MET A 1 221 ? -9.159 4.601 22.092 1.00 83.56 221 MET A C 1
ATOM 1806 O O . MET A 1 221 ? -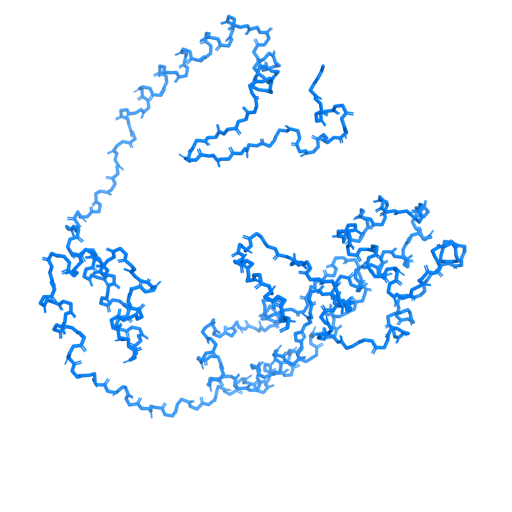10.358 4.823 21.968 1.00 83.56 221 MET A O 1
ATOM 1810 N N . ASN A 1 222 ? -8.249 5.525 21.782 1.00 80.94 222 ASN A N 1
ATOM 1811 C CA . ASN A 1 222 ? -8.572 6.823 21.195 1.00 80.94 222 ASN A CA 1
ATOM 1812 C C . ASN A 1 222 ? -7.807 7.068 19.887 1.00 80.94 222 ASN A C 1
ATOM 1814 O O . ASN A 1 222 ? -6.857 6.361 19.538 1.00 80.94 222 ASN A O 1
ATOM 1818 N N . THR A 1 223 ? -8.229 8.099 19.157 1.00 75.81 223 THR A N 1
ATOM 1819 C CA . THR A 1 223 ? -7.698 8.463 17.835 1.00 75.81 223 THR A CA 1
ATOM 1820 C C . THR A 1 223 ? -6.196 8.743 17.839 1.00 75.81 223 THR A C 1
ATOM 1822 O O . THR A 1 223 ? -5.507 8.375 16.887 1.00 75.81 223 THR A O 1
ATOM 1825 N N . GLY A 1 224 ? -5.668 9.354 18.904 1.00 76.31 224 GLY A N 1
ATOM 1826 C CA . GLY A 1 224 ? -4.247 9.670 19.036 1.00 76.31 224 GLY A CA 1
ATOM 1827 C C . GLY A 1 224 ? -3.390 8.412 19.131 1.00 76.31 224 GLY A C 1
ATOM 1828 O O . GLY A 1 224 ? -2.494 8.197 18.311 1.00 76.31 224 GLY A O 1
ATOM 1829 N N . SER A 1 225 ? -3.702 7.535 20.084 1.00 81.12 225 SER A N 1
ATOM 1830 C CA . SER A 1 225 ? -2.945 6.299 20.301 1.00 81.12 225 SER A CA 1
ATOM 1831 C C . SER A 1 225 ? -3.100 5.315 19.140 1.00 81.12 225 SER A C 1
ATOM 1833 O O . SER A 1 225 ? -2.110 4.729 18.694 1.00 81.12 225 SER A O 1
ATOM 1835 N N . LEU A 1 226 ? -4.299 5.203 18.561 1.00 80.44 226 LEU A N 1
ATOM 1836 C CA . LEU A 1 226 ? -4.523 4.395 17.359 1.00 80.44 226 LEU A CA 1
ATOM 1837 C C . LEU A 1 226 ? -3.789 4.958 16.143 1.00 80.44 226 LEU A C 1
ATOM 1839 O O . LEU A 1 226 ? -3.236 4.186 15.358 1.00 80.44 226 LEU A O 1
ATOM 1843 N N . GLY A 1 227 ? -3.719 6.282 15.997 1.00 80.56 227 GLY A N 1
ATOM 1844 C CA . GLY A 1 227 ? -2.915 6.940 14.970 1.00 80.56 227 GLY A CA 1
ATOM 1845 C C . GLY A 1 227 ? -1.430 6.596 15.092 1.00 80.56 227 GLY A C 1
ATOM 1846 O O . GLY A 1 227 ? -0.799 6.262 14.090 1.00 80.56 227 GLY A O 1
ATOM 1847 N N . MET A 1 228 ? -0.880 6.579 16.310 1.00 82.06 228 MET A N 1
ATOM 1848 C CA . MET A 1 228 ? 0.520 6.202 16.547 1.00 82.06 228 MET A CA 1
ATOM 1849 C C . MET A 1 228 ? 0.805 4.739 16.184 1.00 82.06 228 MET A C 1
ATOM 1851 O O . MET A 1 228 ? 1.780 4.455 15.486 1.00 82.06 228 MET A O 1
ATOM 1855 N N . VAL A 1 229 ? -0.051 3.806 16.613 1.00 85.06 229 VAL A N 1
ATOM 1856 C CA . VAL A 1 229 ? 0.175 2.366 16.397 1.00 85.06 229 VAL A CA 1
ATOM 1857 C C . VAL A 1 229 ? -0.114 1.958 14.950 1.00 85.06 229 VAL A C 1
ATOM 1859 O O . VAL A 1 229 ? 0.659 1.217 14.339 1.00 85.06 229 VAL A O 1
ATOM 1862 N N . SER A 1 230 ? -1.216 2.444 14.375 1.00 85.62 230 SER A N 1
ATOM 1863 C CA . SER A 1 230 ? -1.643 2.061 13.026 1.00 85.62 230 SER A CA 1
ATOM 1864 C C . SER A 1 230 ? -0.950 2.865 11.927 1.00 85.62 230 SER A C 1
ATOM 1866 O O . SER A 1 230 ? -0.816 2.355 10.818 1.00 85.62 230 SER A O 1
ATOM 1868 N N . SER A 1 231 ? -0.540 4.112 12.199 1.00 85.50 231 SER A N 1
ATOM 1869 C CA . SER A 1 231 ? -0.213 5.158 11.207 1.00 85.50 231 SER A CA 1
ATOM 1870 C C . SER A 1 231 ? -1.259 5.314 10.089 1.00 85.50 231 SER A C 1
ATOM 1872 O O . SER A 1 231 ? -0.932 5.661 8.948 1.00 85.50 231 SER A O 1
ATOM 1874 N N . VAL A 1 232 ? -2.523 5.024 10.402 1.00 86.50 232 VAL A N 1
ATOM 1875 C CA . VAL A 1 232 ? -3.680 5.282 9.543 1.00 86.50 232 VAL A CA 1
ATOM 1876 C C . VAL A 1 232 ? -4.179 6.711 9.815 1.00 86.50 232 VAL A C 1
ATOM 1878 O O . VAL A 1 232 ? -4.297 7.095 10.977 1.00 86.50 232 VAL A O 1
ATOM 1881 N N . PRO A 1 233 ? -4.465 7.525 8.778 1.00 85.00 233 PRO A N 1
ATOM 1882 C CA . PRO A 1 233 ? -5.017 8.867 8.971 1.00 85.00 233 PRO A CA 1
ATOM 1883 C C . PRO A 1 233 ? -6.341 8.854 9.743 1.00 85.00 233 PRO A C 1
ATOM 1885 O O . PRO A 1 233 ? -7.186 7.996 9.493 1.00 85.00 233 PRO A O 1
ATOM 1888 N N . ASN A 1 234 ? -6.562 9.850 10.605 1.00 83.12 234 ASN A N 1
ATOM 1889 C CA . ASN A 1 234 ? -7.764 9.922 11.444 1.00 83.12 234 ASN A CA 1
ATOM 1890 C C . ASN A 1 234 ? -9.074 9.893 10.632 1.00 83.12 234 ASN A C 1
ATOM 1892 O O . ASN A 1 234 ? -10.026 9.238 11.031 1.00 83.12 234 ASN A O 1
ATOM 1896 N N . THR A 1 235 ? -9.117 10.529 9.456 1.00 83.56 235 THR A N 1
ATOM 1897 C CA . THR A 1 235 ? -10.313 10.513 8.590 1.00 83.56 235 THR A CA 1
ATOM 1898 C C . THR A 1 235 ? -10.694 9.105 8.132 1.00 83.56 235 THR A C 1
ATOM 1900 O O . THR A 1 235 ? -11.868 8.771 8.047 1.00 83.56 235 THR A O 1
ATOM 1903 N N . VAL A 1 236 ? -9.699 8.257 7.880 1.00 85.00 236 VAL A N 1
ATO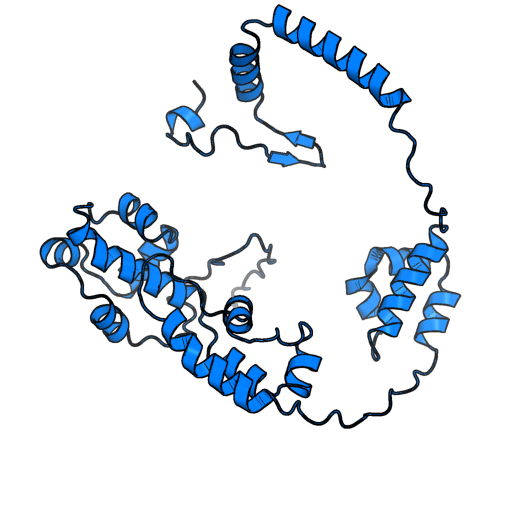M 1904 C CA . VAL A 1 236 ? -9.887 6.858 7.476 1.00 85.00 236 VAL A CA 1
ATOM 1905 C C . VAL A 1 236 ? -10.315 6.025 8.667 1.00 85.00 236 VAL A C 1
ATOM 1907 O O . VAL A 1 236 ? -11.168 5.163 8.524 1.00 85.00 236 VAL A O 1
ATOM 1910 N N . PHE A 1 237 ? -9.705 6.271 9.827 1.00 86.06 237 PHE A N 1
ATOM 1911 C CA . PHE A 1 237 ? -10.080 5.610 11.067 1.00 86.06 237 PHE A CA 1
ATOM 1912 C C . PHE A 1 237 ? -11.567 5.819 11.360 1.00 86.06 237 PHE A C 1
ATOM 1914 O O . PHE A 1 237 ? -12.291 4.838 11.487 1.00 86.06 237 PHE A O 1
ATOM 1921 N N . GLN A 1 238 ? -12.019 7.076 11.367 1.00 83.50 238 GLN A N 1
ATOM 1922 C CA . GLN A 1 238 ? -13.425 7.418 11.585 1.00 83.50 238 GLN A CA 1
ATOM 1923 C C . GLN A 1 238 ? -14.326 6.756 10.540 1.00 83.50 238 GLN A C 1
ATOM 1925 O O . GLN A 1 238 ? -15.293 6.098 10.897 1.00 83.50 238 GLN A O 1
ATOM 1930 N N . ALA A 1 239 ? -13.956 6.829 9.257 1.00 86.94 239 ALA A N 1
ATOM 1931 C CA . ALA A 1 239 ? -14.727 6.193 8.193 1.00 86.94 239 ALA A CA 1
ATOM 1932 C C . ALA A 1 239 ? -14.870 4.674 8.377 1.00 86.94 239 ALA A C 1
ATOM 1934 O O . ALA A 1 239 ? -15.944 4.139 8.133 1.00 86.94 239 ALA A O 1
ATOM 1935 N N . LEU A 1 240 ? -13.811 3.974 8.800 1.00 89.25 240 LEU A N 1
ATOM 1936 C CA . LEU A 1 240 ? -13.857 2.526 9.022 1.00 89.25 240 LEU A CA 1
ATOM 1937 C C . LEU A 1 240 ? -14.662 2.171 10.275 1.00 89.25 240 LEU A C 1
ATOM 1939 O O . LEU A 1 240 ? -15.513 1.295 10.199 1.00 89.25 240 LEU A O 1
ATOM 1943 N N . VAL A 1 241 ? -14.428 2.854 11.400 1.00 87.06 241 VAL A N 1
ATOM 1944 C CA . VAL A 1 241 ? -15.164 2.597 12.649 1.00 87.06 241 VAL A CA 1
ATOM 1945 C C . VAL A 1 241 ? -16.656 2.835 12.459 1.00 87.06 241 VAL A C 1
ATOM 1947 O O . VAL A 1 241 ? -17.445 1.987 12.857 1.00 87.06 241 VAL A O 1
ATOM 1950 N N . SER A 1 242 ? -17.041 3.936 11.809 1.00 85.81 242 SER A N 1
ATOM 1951 C CA . SER A 1 242 ? -18.447 4.213 11.513 1.00 85.81 242 SER A CA 1
ATOM 1952 C C . SER A 1 242 ? -19.037 3.215 10.520 1.00 85.81 242 SER A C 1
ATOM 1954 O O . SER A 1 242 ? -20.157 2.772 10.716 1.00 85.81 242 SER A O 1
ATOM 1956 N N . PHE A 1 243 ? -18.299 2.831 9.471 1.00 88.12 243 PHE A N 1
ATOM 1957 C CA . PHE A 1 243 ? -18.804 1.899 8.457 1.00 88.12 243 PHE A CA 1
ATOM 1958 C C . PHE A 1 243 ? -19.085 0.495 9.007 1.00 88.12 243 PHE A C 1
ATOM 1960 O O . PHE A 1 243 ? -20.028 -0.146 8.558 1.00 88.12 243 PHE A O 1
ATOM 1967 N N . PHE A 1 244 ? -18.273 0.012 9.951 1.00 90.44 244 PHE A N 1
ATOM 1968 C CA . PHE A 1 244 ? -18.484 -1.294 10.587 1.00 90.44 244 PHE A CA 1
ATOM 1969 C C . PHE A 1 244 ? -19.193 -1.224 11.938 1.00 90.44 244 PHE A C 1
ATOM 1971 O O . PHE A 1 244 ? -19.333 -2.262 12.580 1.00 90.44 244 PHE A O 1
ATOM 1978 N N . GLU A 1 245 ? -19.567 -0.024 12.389 1.00 88.38 245 GLU A N 1
ATOM 1979 C CA . GLU A 1 245 ? -20.201 0.209 13.692 1.00 88.38 245 GLU A CA 1
ATOM 1980 C C . GLU A 1 245 ? -19.440 -0.465 14.849 1.00 88.38 245 GLU A C 1
ATOM 1982 O O . GLU A 1 245 ? -20.013 -1.098 15.733 1.00 88.38 245 GLU A O 1
ATOM 1987 N N . TRP A 1 246 ? -18.107 -0.373 14.826 1.00 89.81 246 TRP A N 1
ATOM 1988 C CA . TRP A 1 246 ? -17.273 -1.040 15.825 1.00 89.81 246 TRP A CA 1
ATOM 1989 C C . TRP A 1 246 ? -17.415 -0.405 17.209 1.00 89.81 246 TRP A C 1
ATOM 1991 O O . TRP A 1 246 ? -17.111 0.775 17.392 1.00 89.81 246 TRP A O 1
ATOM 2001 N N . ASP A 1 247 ? -17.766 -1.227 18.200 1.00 88.25 247 ASP A N 1
ATOM 2002 C CA . ASP A 1 247 ? -17.760 -0.845 19.610 1.00 88.25 247 ASP A CA 1
ATOM 2003 C C . ASP A 1 247 ? -16.322 -0.822 20.157 1.00 88.25 247 ASP A C 1
ATOM 2005 O O . ASP A 1 247 ? -15.722 -1.838 20.525 1.00 88.25 247 ASP A O 1
ATOM 2009 N N . LEU A 1 248 ? -15.749 0.380 20.193 1.00 88.31 248 LEU A N 1
ATOM 2010 C CA . LEU A 1 248 ? -14.395 0.602 20.691 1.00 88.31 248 LEU A CA 1
ATOM 2011 C C . LEU A 1 248 ? -14.277 0.408 22.208 1.00 88.31 248 LEU A C 1
ATOM 2013 O O . LEU A 1 248 ? -13.185 0.090 22.685 1.00 88.31 248 LEU A O 1
ATOM 2017 N N . GLU A 1 249 ? -15.359 0.597 22.967 1.00 87.94 249 GLU A N 1
ATOM 2018 C CA . GLU A 1 249 ? -15.354 0.358 24.410 1.00 87.94 249 GLU A CA 1
ATOM 2019 C C . GLU A 1 249 ? -15.281 -1.137 24.693 1.00 87.94 249 GLU A C 1
ATOM 2021 O O . GLU A 1 249 ? -14.487 -1.575 25.530 1.00 87.94 249 GLU A O 1
ATOM 2026 N N . ASP A 1 250 ? -16.048 -1.930 23.947 1.00 89.69 250 ASP A N 1
ATOM 2027 C CA . ASP A 1 250 ? -15.978 -3.381 24.035 1.00 89.69 250 ASP A CA 1
ATOM 2028 C C . ASP A 1 250 ? -14.596 -3.905 23.637 1.00 89.69 250 ASP A C 1
ATOM 2030 O O . ASP A 1 250 ? -13.978 -4.673 24.379 1.00 89.69 250 ASP A O 1
ATOM 2034 N N . PHE A 1 251 ? -14.031 -3.391 22.541 1.00 92.00 251 PHE A N 1
ATOM 2035 C CA . PHE A 1 251 ? -12.668 -3.728 22.124 1.00 92.00 251 PHE A CA 1
ATOM 2036 C C . PHE A 1 251 ? -11.621 -3.367 23.184 1.00 92.00 251 PHE A C 1
ATOM 2038 O O . PHE A 1 251 ? -10.641 -4.096 23.354 1.00 92.00 251 PHE A O 1
ATOM 2045 N N . ALA A 1 252 ? -11.809 -2.264 23.915 1.00 87.31 252 ALA A N 1
ATOM 2046 C CA . ALA A 1 252 ? -10.921 -1.879 25.006 1.00 87.31 252 ALA A CA 1
ATOM 2047 C C . ALA A 1 252 ? -11.033 -2.839 26.205 1.00 87.31 252 ALA A C 1
ATOM 2049 O O . ALA A 1 252 ? -10.007 -3.236 26.765 1.00 87.31 252 ALA A O 1
ATOM 2050 N N . ARG A 1 253 ? -12.256 -3.252 26.572 1.00 87.75 253 ARG A N 1
ATOM 2051 C CA . ARG A 1 253 ? -12.518 -4.175 27.692 1.00 87.75 253 ARG A CA 1
ATOM 2052 C C . ARG A 1 253 ? -12.063 -5.599 27.382 1.00 87.75 253 ARG A C 1
ATOM 2054 O O . ARG A 1 253 ? -11.302 -6.197 28.147 1.00 87.75 253 ARG A O 1
ATOM 2061 N N . ASN A 1 254 ? -12.474 -6.138 26.242 1.00 89.50 254 ASN A N 1
ATOM 2062 C CA . ASN A 1 254 ? -12.326 -7.555 25.916 1.00 89.50 254 ASN A CA 1
ATOM 2063 C C . ASN A 1 254 ? -11.041 -7.839 25.134 1.00 89.50 254 ASN A C 1
ATOM 2065 O O . ASN A 1 254 ? -10.400 -8.870 25.351 1.00 89.50 254 ASN A O 1
ATOM 2069 N N . GLY A 1 255 ? -10.546 -6.865 24.371 1.00 88.81 255 GLY A N 1
ATOM 2070 C CA . GLY A 1 255 ? -9.493 -7.085 23.385 1.00 88.81 255 GLY A CA 1
ATOM 2071 C C . GLY A 1 255 ? -10.068 -7.617 22.074 1.00 88.81 255 GLY A C 1
ATOM 2072 O O . GLY A 1 255 ? -11.255 -7.906 21.966 1.00 88.81 255 GLY A O 1
ATOM 2073 N N . VAL A 1 256 ? -9.212 -7.722 21.060 1.00 92.94 256 VAL A N 1
ATOM 2074 C CA . VAL A 1 256 ? -9.625 -8.052 19.692 1.00 92.94 256 VAL A CA 1
ATOM 2075 C C . VAL A 1 256 ? -8.682 -9.096 19.115 1.00 92.94 256 VAL A C 1
ATOM 2077 O O . VAL A 1 256 ? -7.467 -8.891 19.113 1.00 92.94 256 VAL A O 1
ATOM 2080 N N . ASP A 1 257 ? -9.234 -10.182 18.573 1.00 94.50 257 ASP A N 1
ATOM 2081 C CA . ASP A 1 257 ? -8.481 -11.079 17.699 1.00 94.50 257 ASP A CA 1
ATOM 2082 C C . ASP A 1 257 ? -8.466 -10.530 16.268 1.00 94.50 257 ASP A C 1
ATOM 2084 O O . ASP A 1 257 ? -9.508 -10.294 15.652 1.00 94.50 257 ASP A O 1
ATOM 2088 N N . ALA A 1 258 ? -7.266 -10.307 15.737 1.00 94.06 258 ALA A N 1
ATOM 2089 C CA . ALA A 1 258 ? -7.094 -9.602 14.476 1.00 94.06 258 ALA A CA 1
ATOM 2090 C C . ALA A 1 258 ? -7.607 -10.394 13.263 1.00 94.06 258 ALA A C 1
ATOM 2092 O O . ALA A 1 258 ? -8.211 -9.817 12.359 1.00 94.06 258 ALA A O 1
ATOM 2093 N N . GLU A 1 259 ? -7.360 -11.703 13.230 1.00 93.56 259 GLU A N 1
ATOM 2094 C CA . GLU A 1 259 ? -7.752 -12.547 12.099 1.00 93.56 259 GLU A CA 1
ATOM 2095 C C . GLU A 1 259 ? -9.268 -12.762 12.082 1.00 93.56 259 GLU A C 1
ATOM 2097 O O . GLU A 1 259 ? -9.895 -12.689 11.024 1.00 93.56 259 GLU A O 1
ATOM 2102 N N . THR A 1 260 ? -9.879 -12.951 13.253 1.00 94.69 260 THR A N 1
ATOM 2103 C CA . THR A 1 260 ? -11.334 -13.064 13.398 1.00 94.69 260 THR A CA 1
ATOM 2104 C C . THR A 1 260 ? -12.032 -11.763 13.006 1.00 94.69 260 THR A C 1
ATOM 2106 O O . THR A 1 260 ? -12.992 -11.808 12.236 1.00 94.69 260 THR A O 1
ATOM 2109 N N . LEU A 1 261 ? -11.519 -10.602 13.438 1.00 95.38 261 LEU A N 1
ATOM 2110 C CA . LEU A 1 261 ? -12.088 -9.302 13.063 1.00 95.38 261 LEU A CA 1
ATOM 2111 C C . LEU A 1 261 ? -11.940 -9.005 11.563 1.00 95.38 261 LEU A C 1
ATOM 2113 O O . LEU A 1 261 ? -12.850 -8.460 10.945 1.00 95.38 261 LEU A O 1
ATOM 2117 N N . LEU A 1 262 ? -10.811 -9.359 10.938 1.00 94.56 262 LEU A N 1
ATOM 2118 C CA . LEU A 1 262 ? -10.664 -9.171 9.492 1.00 94.56 262 LEU A CA 1
ATOM 2119 C C . LEU A 1 262 ? -11.644 -10.063 8.723 1.00 94.56 262 LEU A C 1
ATOM 2121 O O . LEU A 1 262 ? -12.293 -9.586 7.792 1.00 94.56 262 LEU A O 1
ATOM 2125 N N . LYS A 1 263 ? -11.788 -11.331 9.126 1.00 93.81 263 LYS A N 1
ATOM 2126 C CA . LYS A 1 263 ? -12.739 -12.264 8.506 1.00 93.81 263 LYS A CA 1
ATOM 2127 C C . LYS A 1 263 ? -14.185 -11.792 8.642 1.00 93.81 263 LYS A C 1
ATOM 2129 O O . LYS A 1 263 ? -14.923 -11.890 7.665 1.00 93.81 263 LYS A O 1
ATOM 2134 N N . SER A 1 264 ? -14.579 -11.247 9.797 1.00 93.31 264 SER A N 1
ATOM 2135 C CA . SER A 1 264 ? -15.952 -10.770 10.012 1.00 93.31 264 SER A CA 1
ATOM 2136 C C . SER A 1 264 ? -16.328 -9.582 9.124 1.00 93.31 264 SER A C 1
ATOM 2138 O O . SER A 1 264 ? -17.507 -9.395 8.845 1.00 93.31 264 SER A O 1
ATOM 2140 N N . THR A 1 265 ? -15.352 -8.822 8.609 1.00 92.56 265 THR A N 1
ATOM 2141 C CA . THR A 1 265 ? -15.638 -7.734 7.658 1.00 92.56 265 THR A CA 1
ATOM 2142 C C . THR A 1 265 ? -16.162 -8.239 6.311 1.00 92.56 265 THR A C 1
ATOM 2144 O O . THR A 1 265 ? -16.833 -7.491 5.607 1.00 92.56 265 THR A O 1
ATOM 2147 N N . GLY A 1 266 ? -15.838 -9.480 5.916 1.00 91.69 266 GLY A N 1
ATOM 2148 C CA . GLY A 1 266 ? -16.266 -10.071 4.641 1.00 91.69 266 GLY A CA 1
ATOM 2149 C C . GLY A 1 266 ? -15.768 -9.345 3.382 1.00 91.69 266 GLY A C 1
ATOM 2150 O O . GLY A 1 266 ? -16.215 -9.650 2.276 1.00 91.69 266 GLY A O 1
ATOM 2151 N N . LEU A 1 267 ? -14.861 -8.373 3.516 1.00 91.69 267 LEU A N 1
ATOM 2152 C CA . LEU A 1 267 ? -14.480 -7.508 2.407 1.00 91.69 267 LEU A CA 1
ATOM 2153 C C . LEU A 1 267 ? -13.386 -8.116 1.528 1.00 91.69 267 LEU A C 1
ATOM 2155 O O . LEU A 1 267 ? -12.394 -8.648 2.033 1.00 91.69 267 LEU A O 1
ATOM 2159 N N . PRO A 1 268 ? -13.490 -7.962 0.198 1.00 92.69 268 PRO A N 1
ATOM 2160 C CA . PRO A 1 268 ? -12.446 -8.414 -0.699 1.00 92.69 268 PRO A CA 1
ATOM 2161 C C . PRO A 1 268 ? -11.228 -7.480 -0.655 1.00 92.69 268 PRO A C 1
ATOM 2163 O O . PRO A 1 268 ? -11.315 -6.277 -0.397 1.00 92.69 268 PRO A O 1
ATOM 2166 N N . ARG A 1 269 ? -10.060 -8.020 -1.012 1.00 92.31 269 ARG A N 1
ATOM 2167 C CA . ARG A 1 269 ? -8.772 -7.294 -1.015 1.00 92.31 269 ARG A CA 1
ATOM 2168 C C . ARG A 1 269 ? -8.750 -6.079 -1.950 1.00 92.31 269 ARG A C 1
ATOM 2170 O O . ARG A 1 269 ? -7.963 -5.153 -1.751 1.00 92.31 269 ARG A O 1
ATOM 2177 N N . ASN A 1 270 ? -9.598 -6.076 -2.976 1.00 90.25 270 ASN A N 1
ATOM 2178 C CA . ASN A 1 270 ? -9.750 -4.985 -3.937 1.00 90.25 270 ASN A CA 1
ATOM 2179 C C . ASN A 1 270 ? -10.816 -3.951 -3.522 1.00 90.25 270 ASN A C 1
ATOM 2181 O O . ASN A 1 270 ? -11.090 -3.042 -4.307 1.00 90.25 270 ASN A O 1
ATOM 2185 N N . TRP A 1 271 ? -11.396 -4.050 -2.319 1.00 91.25 271 TRP A N 1
ATOM 2186 C CA . TRP A 1 271 ? -12.428 -3.135 -1.828 1.00 91.25 271 TRP A CA 1
ATOM 2187 C C . TRP A 1 271 ? -11.963 -1.676 -1.839 1.00 91.25 271 TRP A C 1
ATOM 2189 O O . TRP A 1 271 ? -10.907 -1.351 -1.298 1.00 91.25 271 TRP A O 1
ATOM 2199 N N . GLN A 1 272 ? -12.742 -0.782 -2.449 1.00 88.19 272 GLN A N 1
ATOM 2200 C CA . GLN A 1 272 ? -12.364 0.624 -2.669 1.00 88.19 272 GLN A CA 1
ATOM 2201 C C . GLN A 1 272 ? -12.800 1.574 -1.547 1.00 88.19 272 GLN A C 1
ATOM 2203 O O . GLN A 1 272 ? -12.687 2.786 -1.712 1.00 88.19 272 GLN A O 1
ATOM 2208 N N . GLY A 1 273 ? -13.215 1.032 -0.402 1.00 87.44 273 GLY A N 1
ATOM 2209 C CA . GLY A 1 273 ? -13.599 1.799 0.778 1.00 87.44 273 GLY A CA 1
ATOM 2210 C C . GLY A 1 273 ? -15.110 1.959 0.949 1.00 87.44 273 GLY A C 1
ATOM 2211 O O . GLY A 1 273 ? -15.881 1.466 0.120 1.00 87.44 273 GLY A O 1
ATOM 2212 N N . PRO A 1 274 ? -15.533 2.620 2.041 1.00 83.94 274 PRO A N 1
ATOM 2213 C CA . PRO A 1 274 ? -16.939 2.874 2.328 1.00 83.94 274 PRO A CA 1
ATOM 2214 C C . PRO A 1 274 ? -17.607 3.710 1.223 1.00 83.94 274 PRO A C 1
ATOM 2216 O O . PRO A 1 274 ? -16.959 4.599 0.655 1.00 83.94 274 PRO A O 1
ATOM 2219 N N . PRO A 1 275 ? -18.896 3.472 0.923 1.00 78.19 275 PRO A N 1
ATOM 2220 C CA . PRO A 1 275 ? -19.638 4.280 -0.040 1.00 78.19 275 PRO A CA 1
ATOM 2221 C C . PRO A 1 275 ? -19.669 5.756 0.391 1.00 78.19 275 PRO A C 1
ATOM 2223 O O . PRO A 1 275 ? -19.723 6.072 1.576 1.00 78.19 275 PRO A O 1
ATOM 2226 N N . GLY A 1 276 ? -19.599 6.674 -0.578 1.00 67.75 276 GLY A N 1
ATOM 2227 C CA . GLY A 1 276 ? -19.625 8.123 -0.327 1.00 67.75 276 GLY A CA 1
ATOM 2228 C C . GLY A 1 276 ? -18.298 8.736 0.139 1.00 67.75 276 GLY A C 1
ATOM 2229 O O . GLY A 1 276 ? -18.168 9.960 0.168 1.00 67.75 276 GLY A O 1
ATOM 2230 N N . PHE A 1 277 ? -17.272 7.932 0.437 1.00 66.81 277 PHE A N 1
ATOM 2231 C CA . PHE A 1 277 ? -15.959 8.452 0.816 1.00 66.81 277 PHE A CA 1
ATOM 2232 C C . PHE A 1 277 ? -15.084 8.724 -0.421 1.00 66.81 277 PHE A C 1
ATOM 2234 O O . PHE A 1 277 ? -14.225 7.931 -0.802 1.00 66.81 277 PHE A O 1
ATOM 2241 N N . ASN A 1 278 ? -15.281 9.890 -1.045 1.00 57.25 278 ASN A N 1
ATOM 2242 C CA . ASN A 1 278 ? -14.589 10.291 -2.282 1.00 57.25 278 ASN A CA 1
ATOM 2243 C C . ASN A 1 278 ? -13.201 10.928 -2.067 1.00 57.25 278 ASN A C 1
ATOM 2245 O O . ASN A 1 278 ? -12.614 11.488 -2.995 1.00 57.25 278 ASN A O 1
ATOM 2249 N N . GLN A 1 279 ? -12.650 10.885 -0.850 1.00 58.03 279 GLN A N 1
ATOM 2250 C CA . GLN A 1 279 ? -11.367 11.528 -0.575 1.00 58.03 279 GLN A CA 1
ATOM 2251 C C . GLN A 1 279 ? -10.203 10.677 -1.102 1.00 58.03 279 GLN A C 1
ATOM 2253 O O . GLN A 1 279 ? -10.075 9.495 -0.781 1.00 58.03 279 GLN A O 1
ATOM 2258 N N . VAL A 1 280 ? -9.312 11.288 -1.888 1.00 53.50 280 VAL A N 1
ATOM 2259 C CA . VAL A 1 280 ? -8.124 10.612 -2.425 1.00 53.50 280 VAL A CA 1
ATOM 2260 C C . VAL A 1 280 ? -7.187 10.235 -1.281 1.00 53.50 280 VAL A C 1
ATOM 2262 O O . VAL A 1 280 ? -6.498 11.061 -0.683 1.00 53.50 280 VAL A O 1
ATOM 2265 N N . LEU A 1 281 ? -7.137 8.943 -0.985 1.00 57.06 281 LEU A N 1
ATOM 2266 C CA . LEU A 1 281 ? -6.328 8.385 0.084 1.00 57.06 281 LEU A CA 1
ATOM 2267 C C . LEU A 1 281 ? -4.900 8.046 -0.387 1.00 57.06 281 LEU A C 1
ATOM 2269 O O . LEU A 1 281 ? -4.431 6.922 -0.218 1.00 57.06 281 LEU A O 1
ATOM 2273 N N . GLY A 1 282 ? -4.160 9.017 -0.929 1.00 42.03 282 GLY A N 1
ATOM 2274 C CA . GLY A 1 282 ? -2.713 8.877 -1.146 1.00 42.03 282 GLY A CA 1
ATOM 2275 C C . GLY A 1 282 ? -2.114 9.758 -2.242 1.00 42.03 282 GLY A C 1
ATOM 2276 O O . GLY A 1 282 ? -2.613 9.768 -3.359 1.00 42.03 282 GLY A O 1
ATOM 2277 N N . GLY A 1 283 ? -0.979 10.396 -1.918 1.00 39.09 283 GLY A N 1
ATOM 2278 C CA . GLY A 1 283 ? -0.165 11.214 -2.823 1.00 39.09 283 GLY A CA 1
ATOM 2279 C C . GLY A 1 283 ? -0.820 12.552 -3.169 1.00 39.09 283 GLY A C 1
ATOM 2280 O O . GLY A 1 283 ? -1.994 12.604 -3.508 1.00 39.09 283 GLY A O 1
ATOM 2281 N N . THR A 1 284 ? -0.062 13.645 -3.122 1.00 30.70 284 THR A N 1
ATOM 2282 C CA . THR A 1 284 ? -0.426 14.935 -3.731 1.00 30.70 284 THR A CA 1
ATOM 2283 C C . THR A 1 284 ? -0.423 14.814 -5.261 1.00 30.70 284 THR A C 1
ATOM 2285 O O . THR A 1 284 ? 0.350 15.458 -5.961 1.00 30.70 284 THR A O 1
ATOM 2288 N N . ALA A 1 285 ? -1.254 13.930 -5.807 1.00 31.73 285 ALA A N 1
ATOM 2289 C CA . ALA A 1 285 ? -1.604 13.950 -7.213 1.00 31.73 285 ALA A CA 1
ATOM 2290 C C . ALA A 1 285 ? -2.820 14.867 -7.338 1.00 31.73 285 ALA A C 1
ATOM 2292 O O . ALA A 1 285 ? -3.933 14.498 -6.966 1.00 31.73 285 ALA A O 1
ATOM 2293 N N . TYR A 1 286 ? -2.578 16.092 -7.800 1.00 31.73 286 TYR A N 1
ATOM 2294 C CA . TYR A 1 286 ? -3.627 17.027 -8.178 1.00 31.73 286 TYR A CA 1
ATOM 2295 C C . TYR A 1 286 ? -4.494 16.373 -9.259 1.00 31.73 286 TYR A C 1
ATOM 2297 O O . TYR A 1 286 ? -4.032 16.168 -10.380 1.00 31.73 286 TYR A O 1
ATOM 2305 N N . TYR A 1 287 ? -5.740 16.045 -8.929 1.00 37.44 287 TYR A N 1
ATOM 2306 C CA . TYR A 1 287 ? -6.760 15.749 -9.926 1.00 37.44 287 TYR A CA 1
ATOM 2307 C C . TYR A 1 287 ? -7.707 16.936 -10.029 1.00 37.44 287 TYR A C 1
ATOM 2309 O O . TYR A 1 287 ? -8.083 17.553 -9.034 1.00 37.44 287 TYR A O 1
ATOM 2317 N N . ARG A 1 288 ? -8.069 17.266 -11.269 1.00 29.84 288 ARG A N 1
ATOM 2318 C CA . ARG A 1 288 ? -9.058 18.289 -11.591 1.00 29.84 288 ARG A CA 1
ATOM 2319 C C . ARG A 1 288 ? -10.419 17.763 -11.132 1.00 29.84 288 ARG A C 1
ATOM 2321 O O . ARG A 1 288 ? -10.890 16.770 -11.685 1.00 29.84 288 ARG A O 1
ATOM 2328 N N . ASN A 1 289 ? -11.033 18.403 -10.138 1.00 30.78 289 ASN A N 1
ATOM 2329 C CA . ASN A 1 289 ? -12.435 18.154 -9.812 1.00 30.78 289 ASN A CA 1
ATOM 2330 C C . ASN A 1 289 ? -13.257 18.432 -11.075 1.00 30.78 289 ASN A C 1
ATOM 2332 O O . ASN A 1 289 ? -13.338 19.576 -11.521 1.00 30.78 289 ASN A O 1
ATOM 2336 N N . LYS A 1 290 ? -13.843 17.393 -11.674 1.00 36.28 290 LYS A N 1
ATOM 2337 C CA . LYS A 1 290 ? -15.015 17.597 -12.521 1.00 36.28 290 LYS A CA 1
ATOM 2338 C C . LYS A 1 290 ? -16.175 17.795 -11.559 1.00 36.28 290 LYS A C 1
ATOM 2340 O O . LYS A 1 290 ? -16.528 16.868 -10.835 1.00 36.28 290 LYS A O 1
ATOM 2345 N N . SER A 1 291 ? -16.695 19.015 -11.505 1.00 33.75 291 SER A N 1
ATOM 2346 C CA . SER A 1 291 ? -17.987 19.282 -10.889 1.00 33.75 291 SER A CA 1
ATOM 2347 C C . SER A 1 291 ? -19.010 18.352 -11.534 1.00 33.75 291 SER A C 1
ATOM 2349 O O . SER A 1 291 ? -19.132 18.302 -12.759 1.00 33.75 291 SER A O 1
ATOM 2351 N N . VAL A 1 292 ? -19.694 17.570 -10.704 1.00 37.41 292 VAL A N 1
ATOM 2352 C CA . VAL A 1 292 ? -20.894 16.848 -11.115 1.00 37.41 292 VAL A CA 1
ATOM 2353 C C . VAL A 1 292 ? -21.919 17.931 -11.426 1.00 37.41 292 VAL A C 1
ATOM 2355 O O . VAL A 1 292 ? -22.271 18.709 -10.545 1.00 37.41 292 VAL A O 1
ATOM 2358 N N . ALA A 1 293 ? -22.304 18.053 -12.694 1.00 36.66 293 ALA A N 1
ATOM 2359 C CA . ALA A 1 293 ? -23.444 18.872 -13.062 1.00 36.66 293 ALA A CA 1
ATOM 2360 C C . ALA A 1 293 ? -24.687 18.181 -12.494 1.00 36.66 293 ALA A C 1
ATOM 2362 O O . ALA A 1 293 ? -24.991 17.048 -12.872 1.00 36.66 293 ALA A O 1
ATOM 2363 N N . GLU A 1 294 ? -25.354 18.845 -11.555 1.00 34.94 294 GLU A N 1
ATOM 2364 C CA . GLU A 1 294 ? -26.703 18.482 -11.141 1.00 34.94 294 GLU A CA 1
ATOM 2365 C C . GLU A 1 294 ? -27.591 18.534 -12.383 1.00 34.94 294 GLU A C 1
ATOM 2367 O O . GLU A 1 294 ? -27.740 19.572 -13.029 1.00 34.94 294 GLU A O 1
ATOM 2372 N N . SER A 1 295 ? -28.098 17.367 -12.769 1.00 36.56 295 SER A N 1
ATOM 2373 C CA . SER A 1 295 ? -29.123 17.254 -13.798 1.00 36.56 295 SER A CA 1
ATOM 2374 C C . SER A 1 295 ? -30.433 17.649 -13.130 1.00 36.56 295 SER A C 1
ATOM 2376 O O . SER A 1 295 ? -30.892 16.944 -12.231 1.00 36.56 295 SER A O 1
ATOM 2378 N N . THR A 1 296 ? -30.949 18.815 -13.506 1.00 36.59 296 THR A N 1
ATOM 2379 C CA . THR A 1 296 ? -32.351 19.185 -13.288 1.00 36.59 296 THR A CA 1
ATOM 2380 C C . THR A 1 296 ? -33.214 18.523 -14.349 1.00 36.59 296 THR A C 1
ATOM 2382 O O . THR A 1 296 ? -32.710 18.352 -15.484 1.00 36.59 296 THR A O 1
#